Protein AF-A0AA37H852-F1 (afdb_monomer_lite)

Structure (mmCIF, N/CA/C/O backbone):
data_AF-A0AA37H852-F1
#
_entry.id   AF-A0AA37H852-F1
#
loop_
_atom_site.group_PDB
_atom_site.id
_atom_site.type_symbol
_atom_site.label_atom_id
_atom_site.label_alt_id
_atom_site.label_comp_id
_atom_site.label_asym_id
_atom_site.label_entity_id
_atom_site.label_seq_id
_atom_site.pdbx_PDB_ins_code
_atom_site.Cartn_x
_atom_site.Cartn_y
_atom_site.Cartn_z
_atom_site.occupancy
_atom_site.B_iso_or_equiv
_atom_site.auth_seq_id
_atom_site.auth_comp_id
_atom_site.auth_asym_id
_atom_site.auth_atom_id
_atom_site.pdbx_PDB_model_num
ATOM 1 N N . MET A 1 1 ? 7.486 -0.107 -34.983 1.00 88.19 1 MET A N 1
ATOM 2 C CA . MET A 1 1 ? 7.735 -0.630 -33.622 1.00 88.19 1 MET A CA 1
ATOM 3 C C . MET A 1 1 ? 7.036 0.209 -32.557 1.00 88.19 1 MET A C 1
ATOM 5 O O . MET A 1 1 ? 6.166 -0.320 -31.884 1.00 88.19 1 MET A O 1
ATOM 9 N N . ARG A 1 2 ? 7.360 1.504 -32.411 1.00 90.38 2 ARG A N 1
ATOM 10 C CA . ARG A 1 2 ? 6.783 2.357 -31.352 1.00 90.38 2 ARG A CA 1
ATOM 11 C C . ARG A 1 2 ? 5.246 2.366 -31.339 1.00 90.38 2 ARG A C 1
ATOM 13 O O . ARG A 1 2 ? 4.651 2.153 -30.287 1.00 90.38 2 ARG A O 1
ATOM 20 N N . ASP A 1 3 ? 4.613 2.553 -32.497 1.00 92.81 3 ASP A N 1
ATOM 21 C CA . ASP A 1 3 ? 3.145 2.614 -32.592 1.00 92.81 3 ASP A CA 1
ATOM 22 C C . ASP A 1 3 ? 2.472 1.268 -32.301 1.00 92.81 3 ASP A C 1
ATOM 24 O O . ASP A 1 3 ? 1.436 1.225 -31.645 1.00 92.81 3 ASP A O 1
ATOM 28 N N . GLU A 1 4 ? 3.097 0.166 -32.719 1.00 94.12 4 GLU A N 1
ATOM 29 C CA . GLU A 1 4 ? 2.646 -1.202 -32.439 1.00 94.12 4 GLU A CA 1
ATOM 30 C C . GLU A 1 4 ? 2.677 -1.491 -30.932 1.00 94.12 4 GLU A C 1
ATOM 32 O O . GLU A 1 4 ? 1.667 -1.888 -30.353 1.00 94.12 4 GLU A O 1
ATOM 37 N N . VAL A 1 5 ? 3.806 -1.207 -30.276 1.00 93.25 5 VAL A N 1
ATOM 38 C CA . VAL A 1 5 ? 3.979 -1.359 -28.822 1.00 93.25 5 VAL A CA 1
ATOM 39 C C . VAL A 1 5 ? 2.960 -0.516 -28.058 1.00 93.25 5 VAL A C 1
ATOM 41 O O . VAL A 1 5 ? 2.297 -1.020 -27.152 1.00 93.25 5 VAL A O 1
ATOM 44 N N . ARG A 1 6 ? 2.766 0.744 -28.466 1.00 92.94 6 ARG A N 1
ATOM 45 C CA . ARG A 1 6 ? 1.770 1.640 -27.865 1.00 92.94 6 ARG A CA 1
ATOM 46 C C . ARG A 1 6 ? 0.345 1.110 -28.037 1.00 92.94 6 ARG A C 1
ATOM 48 O O . ARG A 1 6 ? -0.437 1.169 -27.089 1.00 92.94 6 ARG A O 1
ATOM 55 N N . ALA A 1 7 ? -0.001 0.605 -29.221 1.00 95.38 7 ALA A N 1
ATOM 56 C CA . ALA A 1 7 ? -1.324 0.051 -29.493 1.00 95.38 7 ALA A CA 1
ATOM 57 C C . ALA A 1 7 ? -1.599 -1.199 -28.641 1.00 95.38 7 ALA A C 1
ATOM 59 O O . ALA A 1 7 ? -2.662 -1.290 -28.026 1.00 95.38 7 ALA A O 1
ATOM 60 N N . LEU A 1 8 ? -0.632 -2.119 -28.546 1.00 94.81 8 LEU A N 1
ATOM 61 C CA . LEU A 1 8 ? -0.745 -3.328 -27.723 1.00 94.81 8 LEU A CA 1
ATOM 62 C C . LEU A 1 8 ? -0.853 -3.000 -26.229 1.00 94.81 8 LEU A C 1
ATOM 64 O O . LEU A 1 8 ? -1.734 -3.538 -25.559 1.00 94.81 8 LEU A O 1
ATOM 68 N N . ALA A 1 9 ? -0.019 -2.084 -25.723 1.00 91.88 9 ALA A N 1
ATOM 69 C CA . ALA A 1 9 ? -0.060 -1.646 -24.328 1.00 91.88 9 ALA A CA 1
ATOM 70 C C . ALA A 1 9 ? -1.408 -0.994 -23.979 1.00 91.88 9 ALA A C 1
ATOM 72 O O . ALA A 1 9 ? -2.031 -1.353 -22.982 1.00 91.88 9 ALA A O 1
ATOM 73 N N . LYS A 1 10 ? -1.914 -0.094 -24.837 1.00 93.38 10 LYS A N 1
ATOM 74 C CA . LYS A 1 10 ? -3.225 0.550 -24.645 1.00 93.38 10 LYS A CA 1
ATOM 75 C C . LYS A 1 10 ? -4.377 -0.459 -24.665 1.00 93.38 10 LYS A C 1
ATOM 77 O O . LYS A 1 10 ? -5.354 -0.278 -23.947 1.00 93.38 10 LYS A O 1
ATOM 82 N N . ALA A 1 11 ? -4.264 -1.506 -25.479 1.00 95.56 11 ALA A N 1
ATOM 83 C CA . ALA A 1 11 ? -5.248 -2.580 -25.556 1.00 95.56 11 ALA A CA 1
ATOM 84 C C . ALA A 1 11 ? -5.106 -3.629 -24.433 1.00 95.56 11 ALA A C 1
ATOM 86 O O . ALA A 1 11 ? -5.873 -4.589 -24.415 1.00 95.56 11 ALA A O 1
ATOM 87 N N . GLY A 1 12 ? -4.127 -3.496 -23.527 1.00 93.81 12 GLY A N 1
ATOM 88 C CA . GLY A 1 12 ? -3.869 -4.474 -22.466 1.00 93.81 12 GLY A CA 1
ATOM 89 C C . GLY A 1 12 ? -3.402 -5.842 -22.980 1.00 93.81 12 GLY A C 1
ATOM 90 O O . GLY A 1 12 ? -3.522 -6.842 -22.275 1.00 93.81 12 GLY A O 1
ATOM 91 N N . ARG A 1 13 ? -2.877 -5.912 -24.210 1.00 96.38 13 ARG A N 1
ATOM 92 C CA . ARG A 1 13 ? -2.418 -7.153 -24.855 1.00 96.38 13 ARG A CA 1
ATOM 93 C C . ARG A 1 13 ? -1.006 -7.528 -24.391 1.00 96.38 13 ARG A C 1
ATOM 95 O O . ARG A 1 13 ? -0.057 -7.545 -25.175 1.00 96.38 13 ARG A O 1
ATOM 102 N N . TRP A 1 14 ? -0.864 -7.804 -23.094 1.00 94.81 14 TRP A N 1
ATOM 103 C CA . TRP A 1 14 ? 0.433 -8.009 -22.436 1.00 94.81 14 TRP A CA 1
ATOM 104 C C . TRP A 1 14 ? 1.196 -9.223 -22.968 1.00 94.81 14 TRP A C 1
ATOM 106 O O . TRP A 1 14 ? 2.392 -9.116 -23.209 1.00 94.81 14 TRP A O 1
ATOM 116 N N . SER A 1 15 ? 0.520 -10.345 -23.224 1.00 95.56 15 SER A N 1
ATOM 117 C CA . SER A 1 15 ? 1.158 -11.550 -23.776 1.00 95.56 15 SER A CA 1
ATOM 118 C C . SER A 1 15 ? 1.726 -11.321 -25.177 1.00 95.56 15 SER A C 1
ATOM 120 O O . SER A 1 15 ? 2.840 -11.750 -25.471 1.00 95.56 15 SER A O 1
ATOM 122 N N . ASP A 1 16 ? 1.004 -10.593 -26.032 1.00 95.44 16 ASP A N 1
ATOM 123 C CA . ASP A 1 16 ? 1.486 -10.259 -27.375 1.00 95.44 16 ASP A CA 1
ATOM 124 C C . ASP A 1 16 ? 2.690 -9.319 -27.325 1.00 95.44 16 ASP A C 1
ATOM 126 O O . ASP A 1 16 ? 3.643 -9.487 -28.091 1.00 95.44 16 ASP A O 1
ATOM 130 N N . LEU A 1 17 ? 2.649 -8.355 -26.399 1.00 94.81 17 LEU A N 1
ATOM 131 C CA . LEU A 1 17 ? 3.718 -7.392 -26.170 1.00 94.81 17 LEU A CA 1
ATOM 132 C C . LEU A 1 17 ? 4.977 -8.068 -25.606 1.00 94.81 17 LEU A C 1
ATOM 134 O O . LEU A 1 17 ? 6.072 -7.824 -26.109 1.00 94.81 17 LEU A O 1
ATOM 138 N N . ALA A 1 18 ? 4.825 -8.976 -24.640 1.00 94.69 18 ALA A N 1
ATOM 139 C CA . ALA A 1 18 ? 5.912 -9.806 -24.126 1.00 94.69 18 ALA A CA 1
ATOM 140 C C . ALA A 1 18 ? 6.504 -10.701 -25.228 1.00 94.69 18 ALA A C 1
ATOM 142 O O . ALA A 1 18 ? 7.721 -10.804 -25.351 1.00 94.69 18 ALA A O 1
ATOM 143 N N . GLY A 1 19 ? 5.665 -11.264 -26.106 1.00 94.94 19 GLY A N 1
ATOM 144 C CA . GLY A 1 19 ? 6.120 -12.066 -27.244 1.00 94.94 19 GLY A CA 1
ATOM 145 C C . GLY A 1 19 ? 6.961 -11.293 -28.274 1.00 94.94 19 GLY A C 1
ATOM 146 O O . GLY A 1 19 ? 7.689 -11.914 -29.052 1.00 94.94 19 GLY A O 1
ATOM 147 N N . LEU A 1 20 ? 6.912 -9.951 -28.296 1.00 94.19 20 LEU A N 1
ATOM 148 C CA . LEU A 1 20 ? 7.843 -9.160 -29.112 1.00 94.19 20 LEU A CA 1
ATOM 149 C C . LEU A 1 20 ? 9.289 -9.298 -28.620 1.00 94.19 20 LEU A C 1
ATOM 151 O O . LEU A 1 20 ? 10.193 -9.286 -29.456 1.00 94.19 20 LEU A O 1
ATOM 155 N N . ALA A 1 21 ? 9.509 -9.482 -27.312 1.00 91.25 21 ALA A N 1
ATOM 156 C CA . ALA A 1 21 ? 10.841 -9.678 -26.737 1.00 91.25 21 ALA A CA 1
ATOM 157 C C . ALA A 1 21 ? 11.549 -10.916 -27.308 1.00 91.25 21 ALA A C 1
ATOM 159 O O . ALA A 1 21 ? 12.771 -10.923 -27.425 1.00 91.25 21 ALA A O 1
ATOM 160 N N . ASP A 1 22 ? 10.789 -11.932 -27.723 1.00 89.50 22 ASP A N 1
ATOM 161 C CA . ASP A 1 22 ? 11.335 -13.154 -28.321 1.00 89.50 22 ASP A CA 1
ATOM 162 C C . ASP A 1 22 ? 11.595 -12.986 -29.816 1.00 89.50 22 ASP A C 1
ATOM 164 O O . ASP A 1 22 ? 12.650 -13.357 -30.324 1.00 89.50 22 ASP A O 1
ATOM 168 N N . ARG A 1 23 ? 10.637 -12.386 -30.533 1.00 93.19 23 ARG A N 1
ATOM 169 C CA . ARG A 1 23 ? 10.688 -12.288 -31.999 1.00 93.19 23 ARG A CA 1
ATOM 170 C C . ARG A 1 23 ? 11.607 -11.180 -32.506 1.00 93.19 23 ARG A C 1
ATOM 172 O O . ARG A 1 23 ? 12.075 -11.259 -33.636 1.00 93.19 23 ARG A O 1
ATOM 179 N N . ARG A 1 24 ? 11.801 -10.118 -31.717 1.00 93.00 24 ARG A N 1
ATOM 180 C CA . ARG A 1 24 ? 12.419 -8.858 -32.169 1.00 93.00 24 ARG A CA 1
ATOM 181 C C . ARG A 1 24 ? 13.430 -8.306 -31.166 1.00 93.00 24 ARG A C 1
ATOM 183 O O . ARG A 1 24 ? 13.623 -7.093 -31.086 1.00 93.00 24 ARG A O 1
ATOM 190 N N . ARG A 1 25 ? 14.097 -9.188 -30.411 1.00 88.06 25 ARG A N 1
ATOM 191 C CA . ARG A 1 25 ? 15.071 -8.812 -29.373 1.00 88.06 25 ARG A CA 1
ATOM 192 C C . ARG A 1 25 ? 16.104 -7.776 -29.843 1.00 88.06 25 ARG A C 1
ATOM 194 O O . ARG A 1 25 ? 16.200 -6.748 -29.180 1.00 88.06 25 ARG A O 1
ATOM 201 N N . PRO A 1 26 ? 16.797 -7.940 -30.991 1.00 88.25 26 PRO A N 1
ATOM 202 C CA . PRO A 1 26 ? 17.805 -6.964 -31.416 1.00 88.25 26 PRO A CA 1
ATOM 203 C C . PRO A 1 26 ? 17.213 -5.581 -31.712 1.00 88.25 26 PRO A C 1
ATOM 205 O O . PRO A 1 26 ? 17.831 -4.562 -31.420 1.00 88.25 26 PRO A O 1
ATOM 208 N N . GLU A 1 27 ? 15.996 -5.528 -32.260 1.00 90.62 27 GLU A N 1
ATOM 209 C CA . GLU A 1 27 ? 15.312 -4.265 -32.555 1.00 90.62 27 GLU A CA 1
ATOM 210 C C . GLU A 1 27 ? 14.873 -3.552 -31.278 1.00 90.62 27 GLU A C 1
ATOM 212 O O . GLU A 1 27 ? 15.001 -2.337 -31.185 1.00 90.62 27 GLU A O 1
ATOM 217 N N . ILE A 1 28 ? 14.372 -4.298 -30.290 1.00 89.50 28 ILE A N 1
ATOM 218 C CA . ILE A 1 28 ? 14.009 -3.766 -28.970 1.00 89.50 28 ILE A CA 1
ATOM 219 C C . ILE A 1 28 ? 15.260 -3.287 -28.240 1.00 89.50 28 ILE A C 1
ATOM 221 O O . ILE A 1 28 ? 15.241 -2.258 -27.566 1.00 89.50 28 ILE A O 1
ATOM 225 N N . GLU A 1 29 ? 16.367 -4.007 -28.402 1.00 83.88 29 GLU A N 1
ATOM 226 C CA . GLU A 1 29 ? 17.636 -3.604 -27.830 1.00 83.88 29 GLU A CA 1
ATOM 227 C C . GLU A 1 29 ? 18.193 -2.332 -28.509 1.00 83.88 29 GLU A C 1
ATOM 229 O O . GLU A 1 29 ? 18.744 -1.443 -27.860 1.00 83.88 29 GLU A O 1
ATOM 234 N N . ALA A 1 30 ? 17.985 -2.153 -29.806 1.00 85.75 30 ALA A N 1
ATOM 235 C CA . ALA A 1 30 ? 18.344 -0.910 -30.485 1.00 85.75 30 ALA A CA 1
ATOM 236 C C . ALA A 1 30 ? 17.309 0.223 -30.301 1.00 85.75 30 ALA A C 1
ATOM 238 O O . ALA A 1 30 ? 17.581 1.362 -30.681 1.00 85.75 30 ALA A O 1
ATOM 239 N N . ALA A 1 31 ? 16.125 -0.075 -29.759 1.00 85.69 31 ALA A N 1
ATOM 240 C CA . ALA A 1 31 ? 15.026 0.876 -29.649 1.00 85.69 31 ALA A CA 1
ATOM 241 C C . ALA A 1 31 ? 15.231 1.909 -28.533 1.00 85.69 31 ALA A C 1
ATOM 243 O O . ALA A 1 31 ? 16.078 1.788 -27.648 1.00 85.69 31 ALA A O 1
ATOM 244 N N . GLU A 1 32 ? 14.380 2.929 -28.569 1.00 86.50 32 GLU A N 1
ATOM 245 C CA . GLU A 1 32 ? 14.267 3.936 -27.520 1.00 86.50 32 GLU A CA 1
ATOM 246 C C . GLU A 1 32 ? 13.819 3.333 -26.189 1.00 86.50 32 GLU A C 1
ATOM 248 O O . GLU A 1 32 ? 13.053 2.364 -26.142 1.00 86.50 32 GLU A O 1
ATOM 253 N N . ALA A 1 33 ? 14.237 3.981 -25.102 1.00 86.06 33 ALA A N 1
ATOM 254 C CA . ALA A 1 33 ? 13.993 3.516 -23.744 1.00 86.06 33 ALA A CA 1
ATOM 255 C C . ALA A 1 33 ? 12.499 3.293 -23.444 1.00 86.06 33 ALA A C 1
ATOM 257 O O . ALA A 1 33 ? 12.136 2.282 -22.853 1.00 86.06 33 ALA A O 1
ATOM 258 N N . GLU A 1 34 ? 11.616 4.160 -23.948 1.00 87.12 34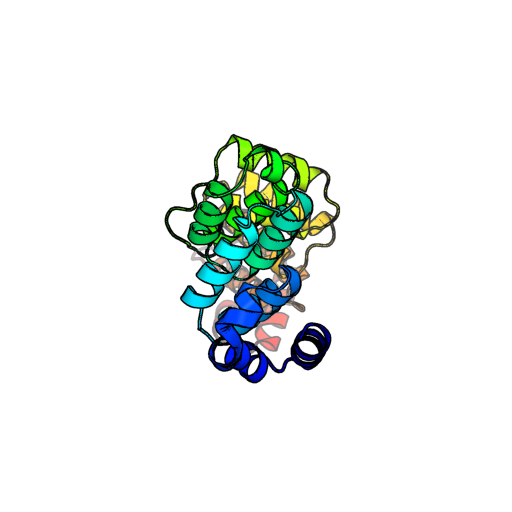 GLU A N 1
ATOM 259 C CA . GLU A 1 34 ? 10.165 4.048 -23.741 1.00 87.12 34 GLU A CA 1
ATOM 260 C C . GLU A 1 34 ? 9.560 2.759 -24.330 1.00 87.12 34 GLU A C 1
ATOM 262 O O . GLU A 1 34 ? 8.670 2.139 -23.737 1.00 87.12 34 GLU A O 1
ATOM 267 N N . VAL A 1 35 ? 10.064 2.320 -25.490 1.00 90.88 35 VAL A N 1
ATOM 268 C CA . VAL A 1 35 ? 9.650 1.053 -26.111 1.00 90.88 35 VAL A CA 1
ATOM 269 C C . VAL A 1 35 ? 10.135 -0.120 -25.266 1.00 90.88 35 VAL A C 1
ATOM 271 O O . VAL A 1 35 ? 9.354 -1.025 -24.968 1.00 90.88 35 VAL A O 1
ATOM 274 N N . ALA A 1 36 ? 11.398 -0.077 -24.841 1.00 89.81 36 ALA A N 1
ATOM 275 C CA . ALA A 1 36 ? 11.989 -1.102 -23.994 1.00 89.81 36 ALA A CA 1
ATOM 276 C C . ALA A 1 36 ? 11.241 -1.234 -22.654 1.00 89.81 36 ALA A C 1
ATOM 278 O O . ALA A 1 36 ? 10.879 -2.340 -22.267 1.00 89.81 36 ALA A O 1
ATOM 279 N N . TRP A 1 37 ? 10.922 -0.131 -21.974 1.00 91.88 37 TRP A N 1
ATOM 280 C CA . TRP A 1 37 ? 10.216 -0.177 -20.689 1.00 91.88 37 TRP A CA 1
ATOM 281 C C . TRP A 1 37 ? 8.766 -0.642 -20.808 1.00 91.88 37 TRP A C 1
ATOM 283 O O . TRP A 1 37 ? 8.288 -1.357 -19.932 1.00 91.88 37 TRP A O 1
ATOM 293 N N . SER A 1 38 ? 8.074 -0.303 -21.899 1.00 93.69 38 SER A N 1
ATOM 294 C CA . SER A 1 38 ? 6.723 -0.825 -22.148 1.00 93.69 38 SER A CA 1
ATOM 295 C C . SER A 1 38 ? 6.720 -2.345 -22.326 1.00 93.69 38 SER A C 1
ATOM 297 O O . SER A 1 38 ? 5.816 -3.029 -21.849 1.00 93.69 38 SER A O 1
ATOM 299 N N . ILE A 1 39 ? 7.753 -2.890 -22.971 1.00 95.25 39 ILE A N 1
ATOM 300 C CA . ILE A 1 39 ? 7.933 -4.339 -23.104 1.00 95.25 39 ILE A CA 1
ATOM 301 C C . ILE A 1 39 ? 8.366 -4.955 -21.768 1.00 95.25 39 ILE A C 1
ATOM 303 O O . ILE A 1 39 ? 7.855 -6.009 -21.403 1.00 95.25 39 ILE A O 1
ATOM 307 N N . ALA A 1 40 ? 9.230 -4.288 -20.996 1.00 95.31 40 ALA A N 1
ATOM 308 C CA . ALA A 1 40 ? 9.623 -4.738 -19.660 1.00 95.31 40 ALA A CA 1
ATOM 309 C C . ALA A 1 40 ? 8.414 -4.855 -18.717 1.00 95.31 40 ALA A C 1
ATOM 311 O O . ALA A 1 40 ? 8.273 -5.851 -1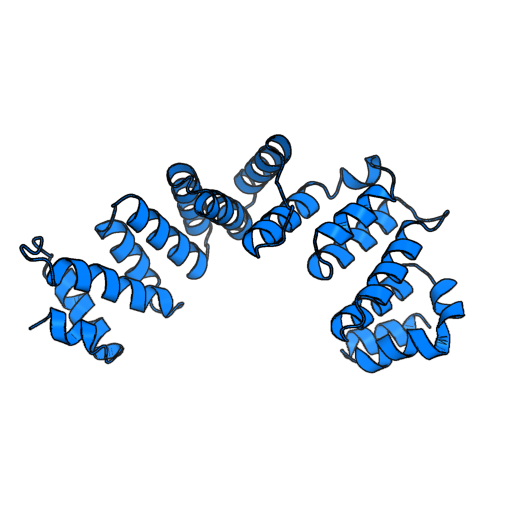8.013 1.00 95.31 40 ALA A O 1
ATOM 312 N N . GLU A 1 41 ? 7.490 -3.894 -18.755 1.00 94.69 41 GLU A N 1
ATOM 313 C CA . GLU A 1 41 ? 6.233 -3.965 -18.004 1.00 94.69 41 GLU A CA 1
ATOM 314 C C . GLU A 1 41 ? 5.381 -5.175 -18.419 1.00 94.69 41 GLU A C 1
ATOM 316 O O . GLU A 1 41 ? 4.857 -5.892 -17.564 1.00 94.69 41 GLU A O 1
ATOM 321 N N . ALA A 1 42 ? 5.274 -5.445 -19.723 1.00 96.25 42 ALA A N 1
ATOM 322 C CA . ALA A 1 42 ? 4.568 -6.621 -20.222 1.00 96.25 42 ALA A CA 1
ATOM 323 C C . ALA A 1 42 ? 5.218 -7.932 -19.756 1.00 96.25 42 ALA A C 1
ATOM 325 O O . ALA A 1 42 ? 4.511 -8.876 -19.405 1.00 96.25 42 ALA A O 1
ATOM 326 N N . LEU A 1 43 ? 6.553 -7.978 -19.710 1.00 96.88 43 LEU A N 1
ATOM 327 C CA . LEU A 1 43 ? 7.310 -9.118 -19.198 1.00 96.88 43 LEU A CA 1
ATOM 328 C C . LEU A 1 43 ? 7.012 -9.360 -17.711 1.00 96.88 43 LEU A C 1
ATOM 330 O O . LEU A 1 43 ? 6.723 -10.493 -17.344 1.00 96.88 43 LEU A O 1
ATOM 334 N N . VAL A 1 44 ? 6.960 -8.322 -16.866 1.00 96.62 44 VAL A N 1
ATOM 335 C CA . VAL A 1 44 ? 6.552 -8.483 -15.452 1.00 96.62 44 VAL A CA 1
ATOM 336 C C . VAL A 1 44 ? 5.126 -9.027 -15.343 1.00 96.62 44 VAL A C 1
ATOM 338 O O . VAL A 1 44 ? 4.886 -9.997 -14.631 1.00 96.62 44 VAL A O 1
ATOM 341 N N . ARG A 1 45 ? 4.176 -8.453 -16.093 1.00 95.00 45 ARG A N 1
ATOM 342 C CA . ARG A 1 45 ? 2.763 -8.882 -16.077 1.00 95.00 45 ARG A CA 1
ATOM 343 C C . ARG A 1 45 ? 2.540 -10.306 -16.596 1.00 95.00 45 ARG A C 1
ATOM 345 O O . ARG A 1 45 ? 1.460 -10.854 -16.405 1.00 95.00 45 ARG A O 1
ATOM 352 N N . THR A 1 46 ? 3.531 -10.878 -17.273 1.00 96.06 46 THR A N 1
ATOM 353 C CA . THR A 1 46 ? 3.509 -12.242 -17.816 1.00 96.06 46 THR A CA 1
ATOM 354 C C . THR A 1 46 ? 4.495 -13.167 -17.100 1.00 96.06 46 THR A C 1
ATOM 356 O O . THR A 1 46 ? 4.864 -14.200 -17.648 1.00 96.06 46 THR A O 1
ATOM 359 N N . ASP A 1 47 ? 4.901 -12.803 -15.878 1.00 95.19 47 ASP A N 1
ATOM 360 C CA . ASP A 1 47 ? 5.766 -13.592 -14.987 1.00 95.19 47 ASP A CA 1
ATOM 361 C C . ASP A 1 47 ? 7.189 -13.851 -15.527 1.00 95.19 47 ASP A C 1
ATOM 363 O O . ASP A 1 47 ? 7.900 -14.768 -15.125 1.00 95.19 47 ASP A O 1
ATOM 367 N N . ARG A 1 48 ? 7.658 -12.990 -16.436 1.00 96.00 48 ARG A N 1
ATOM 368 C CA . ARG A 1 48 ? 9.013 -13.011 -17.016 1.00 96.00 48 ARG A CA 1
ATOM 369 C C . ARG A 1 48 ? 9.908 -11.954 -16.368 1.00 96.00 48 ARG A C 1
ATOM 371 O O . ARG A 1 48 ? 10.606 -11.191 -17.039 1.00 96.00 48 ARG A O 1
ATOM 378 N N . VAL A 1 49 ? 9.882 -11.897 -15.036 1.00 95.56 49 VAL A N 1
ATOM 379 C CA . VAL A 1 49 ? 10.549 -10.859 -14.228 1.00 95.56 49 VAL A CA 1
ATOM 380 C C . VAL A 1 49 ? 12.057 -10.724 -14.513 1.00 95.56 49 VAL A C 1
ATOM 382 O O . VAL A 1 49 ? 12.507 -9.590 -14.690 1.00 95.56 49 VAL A O 1
ATOM 385 N N . PRO A 1 50 ? 12.857 -11.805 -14.642 1.00 95.50 50 PRO A N 1
ATOM 386 C CA . PRO A 1 50 ? 14.291 -11.674 -14.929 1.00 95.50 50 PRO A CA 1
ATOM 387 C C . PRO A 1 50 ? 14.590 -10.931 -16.239 1.00 95.50 50 PRO A C 1
ATOM 389 O O . PRO A 1 50 ? 15.528 -10.137 -16.317 1.00 95.50 50 PRO A O 1
ATOM 392 N N . GLU A 1 51 ? 13.767 -11.142 -17.267 1.00 95.00 51 GLU A N 1
ATOM 393 C CA . GLU A 1 51 ? 13.931 -10.471 -18.558 1.00 95.00 51 GLU A CA 1
ATOM 394 C C . GLU A 1 51 ? 13.517 -9.001 -18.492 1.00 95.00 51 GLU A C 1
ATOM 396 O O . GLU A 1 51 ? 14.169 -8.149 -19.100 1.00 95.00 51 GLU A O 1
ATOM 401 N N . ALA A 1 52 ? 12.482 -8.684 -17.709 1.00 95.69 52 ALA A N 1
ATOM 402 C CA . ALA A 1 52 ? 12.108 -7.303 -17.437 1.00 95.69 52 ALA A CA 1
ATOM 403 C C . ALA A 1 52 ? 13.242 -6.538 -16.736 1.00 95.69 52 ALA A C 1
ATOM 405 O O . ALA A 1 52 ? 13.578 -5.429 -17.153 1.00 95.69 52 ALA A O 1
ATOM 406 N N . ILE A 1 53 ? 13.871 -7.144 -15.719 1.00 95.50 53 ILE A N 1
ATOM 407 C CA . ILE A 1 53 ? 15.007 -6.555 -14.991 1.00 95.50 53 ILE A CA 1
ATOM 408 C C . ILE A 1 53 ? 16.167 -6.274 -15.946 1.00 95.50 53 ILE A C 1
ATOM 410 O O . ILE A 1 53 ? 16.727 -5.174 -15.922 1.00 95.50 53 ILE A O 1
ATOM 414 N N . ALA A 1 54 ? 16.506 -7.230 -16.817 1.00 93.44 54 ALA A N 1
ATOM 415 C CA . ALA A 1 54 ? 17.561 -7.051 -17.810 1.00 93.44 54 ALA A CA 1
ATOM 416 C C . ALA A 1 54 ? 17.258 -5.867 -18.744 1.00 93.44 54 ALA A C 1
ATOM 418 O O . ALA A 1 54 ? 18.136 -5.045 -19.022 1.00 93.44 54 ALA A O 1
ATOM 419 N N . LEU A 1 55 ? 16.003 -5.733 -19.179 1.00 93.50 55 LEU A N 1
ATOM 420 C CA . LEU A 1 55 ? 15.589 -4.675 -20.093 1.00 93.50 55 LEU A CA 1
ATOM 421 C C . LEU A 1 55 ? 15.569 -3.288 -19.425 1.00 93.50 55 LEU A C 1
ATOM 423 O O . LEU A 1 55 ? 16.057 -2.325 -20.023 1.00 93.50 55 LEU A O 1
ATOM 427 N N . PHE A 1 56 ? 15.096 -3.186 -18.177 1.00 94.94 56 PHE A N 1
ATOM 428 C CA . PHE A 1 56 ? 15.201 -1.960 -17.377 1.00 94.94 56 PHE A CA 1
ATOM 429 C C . PHE A 1 56 ? 16.662 -1.563 -17.149 1.00 94.94 56 PHE A C 1
ATOM 431 O O . PHE A 1 56 ? 17.034 -0.429 -17.453 1.00 94.94 56 PHE A O 1
ATOM 438 N N . SER A 1 57 ? 17.497 -2.504 -16.696 1.00 93.06 57 SER A N 1
ATOM 439 C CA . SER A 1 57 ? 18.931 -2.289 -16.448 1.00 93.06 57 SER A CA 1
ATOM 440 C C . SER A 1 57 ? 19.628 -1.707 -17.672 1.00 93.06 57 SER A C 1
ATOM 442 O O . SER A 1 57 ? 20.331 -0.703 -17.586 1.00 93.06 57 SER A O 1
ATOM 444 N N . ARG A 1 58 ? 19.377 -2.300 -18.841 1.00 90.62 58 ARG A N 1
ATOM 445 C CA . ARG A 1 58 ? 19.988 -1.880 -20.100 1.00 90.62 58 ARG A CA 1
ATOM 446 C C . ARG A 1 58 ? 19.537 -0.486 -20.538 1.00 90.62 58 ARG A C 1
ATOM 448 O O . ARG A 1 58 ? 20.363 0.296 -20.998 1.00 90.62 58 ARG A O 1
ATOM 455 N N . GLY A 1 59 ? 18.248 -0.171 -20.388 1.00 89.50 59 GLY A N 1
ATOM 456 C CA . GLY A 1 59 ? 17.714 1.155 -20.708 1.00 89.50 59 GLY A CA 1
ATOM 457 C C . GLY A 1 59 ? 18.287 2.250 -19.805 1.00 89.50 59 GLY A C 1
ATOM 458 O O . GLY A 1 59 ? 18.650 3.318 -20.289 1.00 89.50 59 GLY A O 1
ATOM 459 N N . LEU A 1 60 ? 18.429 1.965 -18.507 1.00 91.25 60 LEU A N 1
ATOM 460 C CA . LEU A 1 60 ? 18.996 2.901 -17.532 1.00 91.25 60 LEU A CA 1
ATOM 461 C C . LEU A 1 60 ? 20.508 3.107 -17.714 1.00 91.25 60 LEU A C 1
ATOM 463 O O . LEU A 1 60 ? 20.994 4.226 -17.560 1.00 91.25 60 LEU A O 1
ATOM 467 N N . ALA A 1 61 ? 21.240 2.048 -18.074 1.00 88.69 61 ALA A N 1
ATOM 468 C CA . ALA A 1 61 ? 22.687 2.074 -18.289 1.00 88.69 61 ALA A CA 1
ATOM 469 C C . ALA A 1 61 ? 23.104 2.523 -19.704 1.00 88.69 61 ALA A C 1
ATOM 471 O O . ALA A 1 61 ? 24.294 2.527 -20.026 1.00 88.69 61 ALA A O 1
ATOM 472 N N . ALA A 1 62 ? 22.154 2.877 -20.577 1.00 87.56 62 ALA A N 1
ATOM 473 C CA . ALA A 1 62 ? 22.469 3.289 -21.937 1.00 87.56 62 ALA A CA 1
ATOM 474 C C . ALA A 1 62 ? 23.381 4.540 -21.926 1.00 87.56 62 ALA A C 1
ATOM 476 O O . ALA A 1 62 ? 23.034 5.530 -21.280 1.00 87.56 62 ALA A O 1
ATOM 477 N N . PRO A 1 63 ? 24.507 4.569 -22.675 1.00 83.12 63 PRO A N 1
ATOM 478 C CA . PRO A 1 63 ? 25.484 5.667 -22.604 1.00 83.12 63 PRO A CA 1
ATOM 479 C C . PRO A 1 63 ? 24.929 7.062 -22.913 1.00 83.12 63 PRO A C 1
ATOM 481 O O . PRO A 1 63 ? 25.510 8.065 -22.513 1.00 83.12 63 PRO A O 1
ATOM 484 N N . ARG A 1 64 ? 23.822 7.132 -23.660 1.00 83.69 64 ARG A N 1
ATOM 485 C CA . ARG A 1 64 ? 23.150 8.380 -24.044 1.00 83.69 64 ARG A CA 1
ATOM 486 C C . ARG A 1 64 ? 21.920 8.699 -23.195 1.00 83.69 64 ARG A C 1
ATOM 488 O O . ARG A 1 64 ? 21.258 9.686 -23.489 1.00 83.69 64 ARG A O 1
ATOM 495 N N . ALA A 1 65 ? 21.609 7.888 -22.182 1.00 86.56 65 ALA A N 1
ATOM 496 C CA . ALA A 1 65 ? 20.468 8.146 -21.319 1.00 86.56 65 ALA A CA 1
ATOM 497 C C . ALA A 1 65 ? 20.664 9.473 -20.574 1.00 86.56 65 ALA A C 1
ATOM 499 O O . ALA A 1 65 ? 21.710 9.732 -19.967 1.00 86.56 65 ALA A O 1
ATOM 500 N N . SER A 1 66 ? 19.644 10.314 -20.612 1.00 90.56 66 SER A N 1
ATOM 501 C CA . SER A 1 66 ? 19.544 11.529 -19.810 1.00 90.56 66 SER A CA 1
ATOM 502 C C . SER A 1 66 ? 19.148 11.208 -18.362 1.00 90.56 66 SER A C 1
ATOM 504 O O . SER A 1 66 ? 18.655 10.119 -18.055 1.00 90.56 66 SER A O 1
ATOM 506 N N . ALA A 1 67 ? 19.339 12.170 -17.453 1.00 91.12 67 ALA A N 1
ATOM 507 C CA . ALA A 1 67 ? 18.856 12.055 -16.074 1.00 91.12 67 ALA A CA 1
ATOM 508 C C . ALA A 1 67 ? 17.327 11.867 -16.021 1.00 91.12 67 ALA A C 1
ATOM 510 O O . ALA A 1 67 ? 16.814 11.084 -15.222 1.00 91.12 67 ALA A O 1
ATOM 511 N N . ASP A 1 68 ? 16.607 12.539 -16.921 1.00 90.88 68 ASP A N 1
ATOM 512 C CA . ASP A 1 68 ? 15.150 12.484 -17.027 1.00 90.88 68 ASP A CA 1
ATOM 513 C C . ASP A 1 68 ? 14.659 11.103 -17.472 1.00 90.88 68 ASP A C 1
ATOM 515 O O . ASP A 1 68 ? 13.721 10.567 -16.879 1.00 90.88 68 ASP A O 1
ATOM 519 N N . GLU A 1 69 ? 15.324 10.494 -18.458 1.00 91.12 69 GLU A N 1
ATOM 520 C CA . GLU A 1 69 ? 15.046 9.118 -18.878 1.00 91.12 69 GLU A CA 1
ATOM 521 C C . GLU A 1 69 ? 15.338 8.132 -17.747 1.00 91.12 69 GLU A C 1
ATOM 523 O O . GLU A 1 69 ? 14.499 7.288 -17.437 1.00 91.12 69 GLU A O 1
ATOM 528 N N . ARG A 1 70 ? 16.481 8.257 -17.064 1.00 92.50 70 ARG A N 1
ATOM 529 C CA . ARG A 1 70 ? 16.795 7.364 -15.940 1.00 92.50 70 ARG A CA 1
ATOM 530 C C . ARG A 1 70 ? 15.765 7.457 -14.817 1.00 92.50 70 ARG A C 1
ATOM 532 O O . ARG A 1 70 ? 15.314 6.433 -14.306 1.00 92.50 70 ARG A O 1
ATOM 539 N N . ARG A 1 71 ? 15.330 8.674 -14.487 1.00 92.94 71 ARG A N 1
ATOM 540 C CA . ARG A 1 71 ? 14.232 8.911 -13.547 1.00 92.94 71 ARG A CA 1
ATOM 541 C C . ARG A 1 71 ? 12.932 8.251 -14.008 1.00 92.94 71 ARG A C 1
ATOM 543 O O . ARG A 1 71 ? 12.303 7.556 -13.214 1.00 92.94 71 ARG A O 1
ATOM 550 N N . ALA A 1 72 ? 12.522 8.466 -15.258 1.00 92.69 72 ALA A N 1
ATOM 551 C CA . ALA A 1 72 ? 11.278 7.908 -15.788 1.00 92.69 72 ALA A CA 1
ATOM 552 C C . ALA A 1 72 ? 11.293 6.371 -15.765 1.00 92.69 72 ALA A C 1
ATOM 554 O O . ALA A 1 72 ? 10.324 5.751 -15.324 1.00 92.69 72 ALA A O 1
ATOM 555 N N . GLY A 1 73 ? 12.416 5.765 -16.157 1.00 93.88 73 GLY A N 1
ATOM 556 C CA . GLY A 1 73 ? 12.611 4.320 -16.104 1.00 93.88 73 GLY A CA 1
ATOM 557 C C . GLY A 1 73 ? 12.524 3.765 -14.681 1.00 93.88 73 GLY A C 1
ATOM 558 O O . GLY A 1 73 ? 11.818 2.784 -14.459 1.00 93.88 73 GLY A O 1
ATOM 559 N N . LEU A 1 74 ? 13.169 4.418 -13.705 1.00 95.31 74 LEU A N 1
ATOM 560 C CA . LEU A 1 74 ? 13.089 4.010 -12.298 1.00 95.31 74 LEU A CA 1
ATOM 561 C C . LEU A 1 74 ? 11.668 4.128 -11.742 1.00 95.31 74 LEU A C 1
ATOM 563 O O . LEU A 1 74 ? 11.168 3.166 -11.167 1.00 95.31 74 LEU A O 1
ATOM 567 N N . LEU A 1 75 ? 10.988 5.258 -11.956 1.00 95.00 75 LEU A N 1
ATOM 568 C CA . LEU A 1 75 ? 9.604 5.448 -11.504 1.00 95.00 75 LEU A CA 1
ATOM 569 C C . LEU A 1 75 ? 8.655 4.391 -12.082 1.00 95.00 75 LEU A C 1
ATOM 571 O O . LEU A 1 75 ? 7.731 3.952 -11.399 1.00 95.00 75 LEU A O 1
ATOM 575 N N . ARG A 1 76 ? 8.902 3.955 -13.320 1.00 95.19 76 ARG A N 1
ATOM 576 C CA . ARG A 1 76 ? 8.121 2.902 -13.971 1.00 95.19 76 ARG A CA 1
ATOM 577 C C . ARG A 1 76 ? 8.445 1.506 -13.445 1.00 95.19 76 ARG A C 1
ATOM 579 O O . ARG A 1 76 ? 7.551 0.669 -13.383 1.00 95.19 76 ARG A O 1
ATOM 586 N N . ALA A 1 77 ? 9.692 1.262 -13.054 1.00 96.44 77 ALA A N 1
ATOM 587 C CA . ALA A 1 77 ? 10.118 0.002 -12.458 1.00 96.44 77 ALA A CA 1
ATOM 588 C C . ALA A 1 77 ? 9.635 -0.163 -11.005 1.00 96.44 77 ALA A C 1
ATOM 590 O O . ALA A 1 77 ? 9.326 -1.281 -10.598 1.00 96.44 77 ALA A O 1
ATOM 591 N N . LEU A 1 78 ? 9.531 0.932 -10.237 1.00 95.94 78 LEU A N 1
ATOM 592 C CA . LEU A 1 78 ? 9.177 0.924 -8.809 1.00 95.94 78 LEU A CA 1
ATOM 593 C C . LEU A 1 78 ? 7.943 0.085 -8.440 1.00 95.94 78 LEU A C 1
ATOM 595 O O . LEU A 1 78 ? 8.050 -0.714 -7.515 1.00 95.94 78 LEU A O 1
ATOM 599 N N . PRO A 1 79 ? 6.778 0.225 -9.103 1.00 94.56 79 PRO A N 1
ATOM 600 C CA . PRO A 1 79 ? 5.599 -0.564 -8.746 1.00 94.56 79 PRO A CA 1
ATOM 601 C C . PRO A 1 79 ? 5.645 -2.009 -9.266 1.00 94.56 79 PRO A C 1
ATOM 603 O O . PRO A 1 79 ? 4.717 -2.769 -9.003 1.00 94.56 79 PRO A O 1
ATOM 606 N N . LEU A 1 80 ? 6.665 -2.377 -10.049 1.00 95.19 80 LEU A N 1
ATOM 607 C CA . LEU A 1 80 ? 6.729 -3.644 -10.780 1.00 95.19 80 LEU A CA 1
ATOM 608 C C . LEU A 1 80 ? 7.763 -4.620 -10.217 1.00 95.19 80 LEU A C 1
ATOM 610 O O . LEU A 1 80 ? 7.613 -5.827 -10.400 1.00 95.19 80 LEU A O 1
ATOM 614 N N . LEU A 1 81 ? 8.831 -4.114 -9.602 1.00 96.00 81 LEU A N 1
ATOM 615 C CA . LEU A 1 81 ? 9.979 -4.920 -9.197 1.00 96.00 81 LEU A CA 1
ATOM 616 C C . LEU A 1 81 ? 10.150 -4.935 -7.672 1.00 96.00 81 LEU A C 1
ATOM 618 O O . LEU A 1 81 ? 9.850 -3.935 -7.020 1.00 96.00 81 LEU A O 1
ATOM 622 N N . PRO A 1 82 ? 10.700 -6.026 -7.103 1.00 95.88 82 PRO A N 1
ATOM 623 C CA . PRO A 1 82 ? 11.109 -6.057 -5.703 1.00 95.88 82 PRO A CA 1
ATOM 624 C C . PRO A 1 82 ? 12.100 -4.935 -5.386 1.00 95.88 82 PRO A C 1
ATOM 626 O O . PRO A 1 82 ? 12.961 -4.600 -6.209 1.00 95.88 82 PRO A O 1
ATOM 629 N N . MET A 1 83 ? 12.054 -4.406 -4.163 1.00 96.75 83 MET A N 1
ATOM 630 C CA . MET A 1 83 ? 12.873 -3.252 -3.781 1.00 96.75 83 MET A CA 1
ATOM 631 C C . MET A 1 83 ? 14.380 -3.550 -3.865 1.00 96.75 83 MET A C 1
ATOM 633 O O . MET A 1 83 ? 15.171 -2.678 -4.216 1.00 96.75 83 MET A O 1
ATOM 637 N N . ALA A 1 84 ? 14.784 -4.805 -3.645 1.00 96.06 84 ALA A N 1
ATOM 638 C CA . ALA A 1 84 ? 16.172 -5.236 -3.823 1.00 96.06 84 ALA A CA 1
ATOM 639 C C . ALA A 1 84 ? 16.679 -5.089 -5.273 1.00 96.06 84 ALA A C 1
ATOM 641 O O . ALA A 1 84 ? 17.862 -4.824 -5.481 1.00 96.06 84 ALA A O 1
ATOM 642 N N . GLU A 1 85 ? 15.811 -5.250 -6.276 1.00 96.81 85 GLU A N 1
ATOM 643 C CA . GLU A 1 85 ? 16.177 -5.021 -7.679 1.00 96.81 85 GLU A CA 1
ATOM 644 C C . GLU A 1 85 ? 16.244 -3.529 -7.989 1.00 96.81 85 GLU A C 1
ATOM 646 O O . GLU A 1 85 ? 17.170 -3.085 -8.664 1.00 96.81 85 GLU A O 1
ATOM 651 N N . ILE A 1 86 ? 15.321 -2.739 -7.435 1.00 97.12 86 ILE A N 1
ATOM 652 C CA . ILE A 1 86 ? 15.368 -1.276 -7.531 1.00 97.12 86 ILE A CA 1
ATOM 653 C C . ILE A 1 86 ? 16.696 -0.744 -6.985 1.00 97.12 86 ILE A C 1
ATOM 655 O O . ILE A 1 86 ? 17.324 0.089 -7.632 1.00 97.12 86 ILE A O 1
ATOM 659 N N . ASP A 1 87 ? 17.175 -1.273 -5.859 1.00 95.56 87 ASP A N 1
ATOM 660 C CA . ASP A 1 87 ? 18.467 -0.885 -5.284 1.00 95.56 87 ASP A CA 1
ATOM 661 C C . ASP A 1 87 ? 19.638 -1.151 -6.233 1.00 95.56 87 ASP A C 1
ATOM 663 O O . ASP A 1 87 ? 20.526 -0.306 -6.379 1.00 95.56 87 ASP A O 1
ATOM 667 N N . ARG A 1 88 ? 19.619 -2.290 -6.936 1.00 95.75 88 ARG A N 1
ATOM 668 C CA . ARG A 1 88 ? 20.632 -2.609 -7.953 1.00 95.75 88 ARG A CA 1
ATOM 669 C C . ARG A 1 88 ? 20.547 -1.670 -9.152 1.00 95.75 88 ARG A C 1
ATOM 671 O O . ARG A 1 88 ? 21.585 -1.222 -9.632 1.00 95.75 88 ARG A O 1
ATOM 678 N N . LEU A 1 89 ? 19.337 -1.334 -9.608 1.00 95.19 89 LEU A N 1
ATOM 679 C CA . LEU A 1 89 ? 19.135 -0.365 -10.690 1.00 95.19 89 LEU A CA 1
ATOM 680 C C . LEU A 1 89 ? 19.623 1.036 -10.289 1.00 95.19 89 LEU A C 1
ATOM 682 O O . LEU A 1 89 ? 20.302 1.694 -11.075 1.00 95.19 89 LEU A O 1
ATOM 686 N N . CYS A 1 90 ? 19.332 1.480 -9.064 1.00 94.88 90 CYS A N 1
ATOM 687 C CA . CYS A 1 90 ? 19.802 2.760 -8.536 1.00 94.88 90 CYS A CA 1
ATOM 688 C C . CYS A 1 90 ? 21.331 2.807 -8.407 1.00 94.88 90 CYS A C 1
ATOM 690 O O . CYS A 1 90 ? 21.932 3.827 -8.733 1.00 94.88 90 CYS A O 1
ATOM 692 N N . ALA A 1 91 ? 21.968 1.712 -7.979 1.00 94.12 91 ALA A N 1
ATOM 693 C CA . ALA A 1 91 ? 23.426 1.624 -7.865 1.00 94.12 91 ALA A CA 1
ATOM 694 C C . ALA A 1 91 ? 24.150 1.689 -9.224 1.00 94.12 91 ALA A C 1
ATOM 696 O O . ALA A 1 91 ? 25.326 2.047 -9.277 1.00 94.12 91 ALA A O 1
ATOM 697 N N . ALA A 1 92 ? 23.458 1.357 -10.317 1.00 91.44 92 ALA A N 1
ATOM 698 C CA . ALA A 1 92 ? 24.003 1.377 -11.671 1.00 91.44 92 ALA A CA 1
ATOM 699 C C . ALA A 1 92 ? 23.941 2.759 -12.350 1.00 91.44 92 ALA A C 1
ATOM 701 O O . ALA A 1 92 ? 24.412 2.898 -13.480 1.00 91.44 92 ALA A O 1
ATOM 702 N N . ILE A 1 93 ? 23.363 3.776 -11.698 1.00 89.69 93 ILE A N 1
ATOM 703 C CA . ILE A 1 93 ? 23.200 5.116 -12.272 1.00 89.69 93 ILE A CA 1
ATOM 704 C C . ILE A 1 93 ? 23.817 6.214 -11.389 1.00 89.69 93 ILE A C 1
ATOM 706 O O . ILE A 1 93 ? 24.020 6.004 -10.192 1.00 89.69 93 ILE A O 1
ATOM 710 N N . PRO A 1 94 ? 24.125 7.407 -11.939 1.00 89.44 94 PRO A N 1
ATOM 711 C CA . PRO A 1 94 ? 24.680 8.504 -11.150 1.00 89.44 94 PRO A CA 1
ATOM 712 C C . PRO A 1 94 ? 23.761 8.915 -9.991 1.00 89.44 94 PRO A C 1
ATOM 714 O O . PRO A 1 94 ? 22.590 9.233 -10.191 1.00 89.44 94 PRO A O 1
ATOM 717 N N . GLY A 1 95 ? 24.309 8.994 -8.774 1.00 84.19 95 GLY A N 1
ATOM 718 C CA . GLY A 1 95 ? 23.529 9.315 -7.570 1.00 84.19 95 GLY A CA 1
ATOM 719 C C . GLY A 1 95 ? 22.829 10.682 -7.606 1.00 84.19 95 GLY A C 1
ATOM 720 O O . GLY A 1 95 ? 21.779 10.845 -6.989 1.00 84.19 95 GLY A O 1
ATOM 721 N N . GLY A 1 96 ? 23.358 11.647 -8.370 1.00 87.19 96 GLY A N 1
ATOM 722 C CA . GLY A 1 96 ? 22.721 12.954 -8.575 1.00 87.19 96 GLY A CA 1
ATOM 723 C C . GLY A 1 96 ? 21.330 12.867 -9.215 1.00 87.19 96 GLY A C 1
ATOM 724 O O . GLY A 1 96 ? 20.464 13.683 -8.905 1.00 87.19 96 GLY A O 1
ATOM 725 N N . ASP A 1 97 ? 21.073 11.835 -10.021 1.00 87.94 97 ASP A N 1
ATOM 726 C CA . ASP A 1 97 ? 19.792 11.661 -10.714 1.00 87.94 97 ASP A CA 1
ATOM 727 C C . ASP A 1 97 ? 18.683 11.177 -9.766 1.00 87.94 97 ASP A C 1
ATOM 729 O O . ASP A 1 97 ? 17.496 11.446 -9.977 1.00 87.94 97 ASP A O 1
ATOM 733 N N . LEU A 1 98 ? 19.069 10.517 -8.669 1.00 91.81 98 LEU A N 1
ATOM 734 C CA . LEU A 1 98 ? 18.152 9.969 -7.667 1.00 91.81 98 LEU A CA 1
ATOM 735 C C . LEU A 1 98 ? 17.542 11.052 -6.772 1.00 91.81 98 LEU A C 1
ATOM 737 O O . LEU A 1 98 ? 16.470 10.844 -6.206 1.00 91.81 98 LEU A O 1
ATOM 741 N N . ALA A 1 99 ? 18.193 12.214 -6.646 1.00 91.50 99 ALA A N 1
ATOM 742 C CA . ALA A 1 99 ? 17.775 13.271 -5.725 1.00 91.50 99 ALA A CA 1
ATOM 743 C C . ALA A 1 99 ? 16.317 13.707 -5.954 1.00 91.50 99 ALA A C 1
ATOM 745 O O . ALA A 1 99 ? 15.568 13.906 -4.998 1.00 91.50 99 ALA A O 1
ATOM 746 N N . SER A 1 100 ? 15.901 13.788 -7.220 1.00 90.19 100 SER A N 1
ATOM 747 C CA . SER A 1 100 ? 14.551 14.216 -7.609 1.00 90.19 100 SER A CA 1
ATOM 748 C C . SER A 1 100 ? 13.442 13.196 -7.319 1.00 90.19 100 SER A C 1
ATOM 750 O O . SER A 1 100 ? 12.289 13.592 -7.194 1.00 90.19 100 SER A O 1
ATOM 752 N N . ILE A 1 101 ? 13.783 11.911 -7.173 1.00 94.25 101 ILE A N 1
ATOM 753 C CA . ILE A 1 101 ? 12.842 10.812 -6.877 1.00 94.25 101 ILE A CA 1
ATOM 754 C C . ILE A 1 101 ? 13.067 10.203 -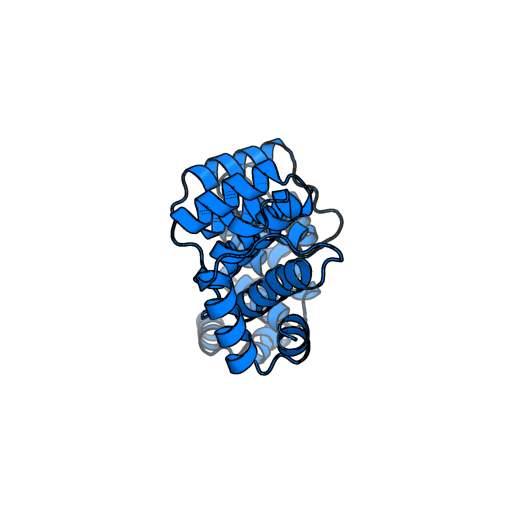5.495 1.00 94.25 101 ILE A C 1
ATOM 756 O O . ILE A 1 101 ? 12.552 9.130 -5.181 1.00 94.25 101 ILE A O 1
ATOM 760 N N . ARG A 1 102 ? 13.853 10.873 -4.645 1.00 95.31 102 ARG A N 1
ATOM 761 C CA . ARG A 1 102 ? 14.224 10.351 -3.328 1.00 95.31 102 ARG A CA 1
ATOM 762 C C . ARG A 1 102 ? 12.993 9.992 -2.494 1.00 95.31 102 ARG A C 1
ATOM 764 O O . ARG A 1 102 ? 12.969 8.935 -1.877 1.00 95.31 102 ARG A O 1
ATOM 771 N N . ILE A 1 103 ? 11.958 10.833 -2.500 1.00 97.62 103 ILE A N 1
ATOM 772 C CA . ILE A 1 103 ? 10.717 10.566 -1.759 1.00 97.62 103 ILE A CA 1
ATOM 773 C C . ILE A 1 103 ? 9.979 9.340 -2.311 1.00 97.62 103 ILE A C 1
ATOM 775 O O . ILE A 1 103 ? 9.478 8.542 -1.521 1.00 97.62 103 ILE A O 1
ATOM 779 N N . ASP A 1 104 ? 9.946 9.147 -3.631 1.00 97.44 104 ASP A N 1
ATOM 780 C CA . ASP A 1 104 ? 9.306 7.982 -4.253 1.00 97.44 104 ASP A CA 1
ATOM 781 C C . ASP A 1 104 ? 10.033 6.679 -3.899 1.00 97.44 104 ASP A C 1
ATOM 783 O O . ASP A 1 104 ? 9.388 5.690 -3.549 1.00 97.44 104 ASP A O 1
ATOM 787 N N . LEU A 1 105 ? 11.370 6.705 -3.888 1.00 97.06 105 LEU A N 1
ATOM 788 C CA . LEU A 1 105 ? 12.205 5.579 -3.456 1.00 97.06 105 LEU A CA 1
ATOM 789 C C . LEU A 1 105 ? 11.961 5.221 -1.985 1.00 97.06 105 LEU A C 1
ATOM 791 O O . LEU A 1 105 ? 11.797 4.048 -1.648 1.00 97.06 105 LEU A O 1
ATOM 795 N N . ILE A 1 106 ? 11.887 6.223 -1.103 1.00 98.06 106 ILE A N 1
ATOM 796 C CA . ILE A 1 106 ? 11.608 5.990 0.320 1.00 98.06 106 ILE A CA 1
ATOM 797 C C . ILE A 1 106 ? 10.189 5.441 0.506 1.00 98.06 106 ILE A C 1
ATOM 799 O O . ILE A 1 106 ? 9.998 4.487 1.261 1.00 98.06 106 ILE A O 1
ATOM 803 N N . ARG A 1 107 ? 9.197 5.986 -0.213 1.00 98.00 107 ARG A N 1
ATOM 804 C CA . ARG A 1 107 ? 7.808 5.501 -0.188 1.00 98.00 107 ARG A CA 1
ATOM 805 C C . ARG A 1 107 ? 7.718 4.032 -0.607 1.00 98.00 107 ARG A C 1
ATOM 807 O O . ARG A 1 107 ? 7.039 3.241 0.055 1.00 98.00 107 ARG A O 1
ATOM 814 N N . ALA A 1 108 ? 8.412 3.664 -1.683 1.00 97.50 108 ALA A N 1
ATOM 815 C CA . ALA A 1 108 ? 8.478 2.288 -2.161 1.00 97.50 108 ALA A CA 1
ATOM 816 C C . ALA A 1 108 ? 9.146 1.372 -1.130 1.00 97.50 108 ALA A C 1
ATOM 818 O O . ALA A 1 108 ? 8.577 0.338 -0.787 1.00 97.50 108 ALA A O 1
ATOM 819 N N . ARG A 1 109 ? 10.271 1.791 -0.532 1.00 97.94 109 ARG A N 1
ATOM 820 C CA . ARG A 1 109 ? 10.943 1.002 0.510 1.00 97.94 109 ARG A CA 1
ATOM 821 C C . ARG A 1 109 ? 10.081 0.810 1.758 1.00 97.94 109 ARG A C 1
ATOM 823 O O . ARG A 1 109 ? 10.009 -0.300 2.276 1.00 97.94 109 ARG A O 1
ATOM 830 N N . LEU A 1 110 ? 9.388 1.851 2.228 1.00 97.88 110 LEU A N 1
ATOM 831 C CA . LEU A 1 110 ? 8.432 1.733 3.337 1.00 97.88 110 LEU A CA 1
ATOM 832 C C . LEU A 1 110 ? 7.348 0.697 3.020 1.00 97.88 110 LEU A C 1
ATOM 834 O O . LEU A 1 110 ? 7.019 -0.137 3.863 1.00 97.88 110 LEU A O 1
ATOM 838 N N . SER A 1 111 ? 6.833 0.717 1.791 1.00 96.94 111 SER A N 1
ATOM 839 C CA . SER A 1 111 ? 5.846 -0.259 1.326 1.00 96.94 111 SER A CA 1
ATOM 840 C C . SER A 1 111 ? 6.435 -1.672 1.283 1.00 96.94 111 SER A C 1
ATOM 842 O O . SER A 1 111 ? 5.816 -2.593 1.806 1.00 96.94 111 SER A O 1
ATOM 844 N N . ALA A 1 112 ? 7.646 -1.849 0.754 1.00 97.19 112 ALA A N 1
ATOM 845 C CA . ALA A 1 112 ? 8.354 -3.130 0.724 1.00 97.19 112 ALA A CA 1
ATOM 846 C C . ALA A 1 112 ? 8.540 -3.719 2.134 1.00 97.19 112 ALA A C 1
ATOM 848 O O . ALA A 1 112 ? 8.238 -4.892 2.373 1.00 97.19 112 ALA A O 1
ATOM 849 N N . VAL A 1 113 ? 8.922 -2.887 3.115 1.00 96.94 113 VAL A N 1
ATOM 850 C CA . VAL A 1 113 ? 8.978 -3.313 4.523 1.00 96.94 113 VAL A CA 1
ATOM 851 C C . VAL A 1 113 ? 7.622 -3.793 4.995 1.00 96.94 113 VAL A C 1
ATOM 853 O O . VAL A 1 113 ? 7.545 -4.849 5.619 1.00 96.94 113 VAL A O 1
ATOM 856 N N . LEU A 1 114 ? 6.549 -3.044 4.737 1.00 96.56 114 LEU A N 1
ATOM 857 C CA . LEU A 1 114 ? 5.205 -3.424 5.170 1.00 96.56 114 LEU A CA 1
ATOM 858 C C . LEU A 1 114 ? 4.766 -4.762 4.562 1.00 96.56 114 LEU A C 1
ATOM 860 O O . LEU A 1 114 ? 4.249 -5.589 5.315 1.00 96.56 114 LEU A O 1
ATOM 864 N N . HIS A 1 115 ? 5.092 -5.018 3.293 1.00 95.56 115 HIS A N 1
ATOM 865 C CA . HIS A 1 115 ? 4.854 -6.295 2.605 1.00 95.56 115 HIS A CA 1
ATOM 866 C C . HIS A 1 115 ? 5.778 -7.441 3.051 1.00 95.56 115 HIS A C 1
ATOM 868 O O . HIS A 1 115 ? 5.552 -8.586 2.675 1.00 95.56 115 HIS A O 1
ATOM 874 N N . GLY A 1 116 ? 6.776 -7.171 3.897 1.00 95.12 116 GLY A N 1
ATOM 875 C CA . GLY A 1 116 ? 7.651 -8.205 4.453 1.00 95.12 116 GLY A CA 1
ATOM 876 C C . GLY A 1 116 ? 8.834 -8.573 3.560 1.00 95.12 116 GLY A C 1
ATOM 877 O O . GLY A 1 116 ? 9.422 -9.634 3.755 1.00 95.12 116 GLY A O 1
ATOM 878 N N . GLU A 1 117 ? 9.216 -7.708 2.619 1.00 95.62 117 GLU A N 1
ATOM 879 C CA . GLU A 1 117 ? 10.441 -7.902 1.846 1.00 95.62 117 GLU A CA 1
ATOM 880 C C . GLU A 1 117 ? 11.675 -7.867 2.763 1.00 95.62 117 GLU A C 1
ATOM 882 O O . GLU A 1 117 ? 11.877 -6.941 3.557 1.00 95.62 117 GLU A O 1
ATOM 887 N N . ALA A 1 118 ? 12.519 -8.896 2.658 1.00 86.38 118 ALA A N 1
ATOM 888 C CA . ALA A 1 118 ? 13.707 -9.034 3.488 1.00 86.38 118 ALA A CA 1
ATOM 889 C C . ALA A 1 118 ? 14.771 -7.974 3.152 1.00 86.38 118 ALA A C 1
ATOM 891 O O . ALA A 1 118 ? 14.940 -7.564 2.002 1.00 86.38 118 ALA A O 1
ATOM 892 N N . GLY A 1 119 ? 15.520 -7.542 4.172 1.00 87.88 119 GLY A N 1
ATOM 893 C CA . GLY A 1 119 ? 16.653 -6.622 4.008 1.00 87.88 119 GLY A CA 1
ATOM 894 C C . GLY A 1 119 ? 16.282 -5.162 3.725 1.00 87.88 119 GLY A C 1
ATOM 895 O O . GLY A 1 119 ? 17.172 -4.352 3.498 1.00 87.88 119 GLY A O 1
ATOM 896 N N . GLN A 1 120 ? 14.999 -4.793 3.780 1.00 91.75 120 GLN A N 1
ATOM 897 C CA . GLN A 1 120 ? 14.529 -3.452 3.410 1.00 91.75 120 GLN A CA 1
ATOM 898 C C . GLN A 1 120 ? 14.605 -2.428 4.551 1.00 91.75 120 GLN A C 1
ATOM 900 O O . GLN A 1 120 ? 13.679 -1.656 4.769 1.00 91.75 120 GLN A O 1
ATOM 905 N N . ALA A 1 121 ? 15.702 -2.398 5.310 1.00 91.31 121 ALA A N 1
ATOM 906 C CA . ALA A 1 121 ? 15.847 -1.434 6.400 1.00 91.31 121 ALA A CA 1
ATOM 907 C C . ALA A 1 121 ? 15.743 0.017 5.885 1.00 91.31 121 ALA A C 1
ATOM 909 O O . ALA A 1 121 ? 16.386 0.390 4.906 1.00 91.31 121 ALA A O 1
ATOM 910 N N . VAL A 1 122 ? 14.941 0.848 6.558 1.00 95.88 122 VAL A N 1
ATOM 911 C CA . VAL A 1 122 ? 14.800 2.274 6.224 1.00 95.88 122 VAL A CA 1
ATOM 912 C C . VAL A 1 122 ? 15.746 3.082 7.102 1.00 95.88 122 VAL A C 1
ATOM 914 O O . VAL A 1 122 ? 15.653 3.029 8.331 1.00 95.88 122 VAL A O 1
ATOM 917 N N . ALA A 1 123 ? 16.651 3.839 6.479 1.00 95.94 123 ALA A N 1
ATOM 918 C CA . ALA A 1 123 ? 17.588 4.693 7.198 1.00 95.94 123 ALA A CA 1
ATOM 919 C C . ALA A 1 123 ? 16.841 5.784 7.996 1.00 95.94 123 ALA A C 1
ATOM 921 O O . ALA A 1 123 ? 15.867 6.347 7.489 1.00 95.94 123 ALA A O 1
ATOM 922 N N . PRO A 1 124 ? 17.299 6.163 9.207 1.00 96.56 124 PRO A N 1
ATOM 923 C CA . PRO A 1 124 ? 16.633 7.197 10.007 1.00 96.56 124 PRO A CA 1
ATOM 924 C C . PRO A 1 124 ? 16.471 8.538 9.277 1.00 96.56 124 PRO A C 1
ATOM 926 O O . PRO A 1 124 ? 15.423 9.169 9.370 1.00 96.56 124 PRO A O 1
ATOM 929 N N . ALA A 1 125 ? 17.477 8.948 8.498 1.00 97.12 125 ALA A N 1
ATOM 930 C CA . ALA A 1 125 ? 17.432 10.183 7.713 1.00 97.12 125 ALA A CA 1
ATOM 931 C C . ALA A 1 125 ? 16.416 10.130 6.557 1.00 97.12 125 ALA A C 1
ATOM 933 O O . ALA A 1 125 ? 15.853 11.157 6.178 1.00 97.12 125 ALA A O 1
ATOM 934 N N . ASP A 1 126 ? 16.177 8.945 5.995 1.00 97.69 126 ASP A N 1
ATOM 935 C CA . ASP A 1 126 ? 15.165 8.735 4.960 1.00 97.69 126 ASP A CA 1
ATOM 936 C C . ASP A 1 126 ? 13.762 8.723 5.562 1.00 97.69 126 ASP A C 1
ATOM 938 O O . ASP A 1 126 ? 12.865 9.388 5.046 1.00 97.69 126 ASP A O 1
ATOM 942 N N . LEU A 1 127 ? 13.585 8.047 6.702 1.00 98.06 127 LEU A N 1
ATOM 943 C CA . LEU A 1 127 ? 12.326 8.080 7.439 1.00 98.06 127 LEU A CA 1
ATOM 944 C C . LEU A 1 127 ? 11.951 9.519 7.818 1.00 98.06 127 LEU A C 1
ATOM 946 O O . LEU A 1 127 ? 10.836 9.943 7.528 1.00 98.06 127 LEU A O 1
ATOM 950 N N . ALA A 1 128 ? 12.890 10.288 8.374 1.00 98.31 128 ALA A N 1
ATOM 951 C CA . ALA A 1 128 ? 12.665 11.688 8.730 1.00 98.31 128 ALA A CA 1
ATOM 952 C C . ALA A 1 128 ? 12.307 12.554 7.507 1.00 98.31 128 ALA A C 1
ATOM 954 O O . ALA A 1 128 ? 11.400 13.384 7.575 1.00 98.31 128 ALA A O 1
ATOM 955 N N . ALA A 1 129 ? 12.972 12.338 6.365 1.00 98.19 129 ALA A N 1
ATOM 956 C CA . ALA A 1 129 ? 12.653 13.048 5.127 1.00 98.19 129 ALA A CA 1
ATOM 957 C C . ALA A 1 129 ? 11.233 12.728 4.629 1.00 98.19 129 ALA A C 1
ATOM 959 O O . ALA A 1 129 ? 10.496 13.633 4.234 1.00 98.19 129 ALA A O 1
ATOM 960 N N . PHE A 1 130 ? 10.823 11.457 4.684 1.00 98.62 130 PHE A N 1
ATOM 961 C CA . PHE A 1 130 ? 9.474 11.060 4.291 1.00 98.62 130 PHE A CA 1
ATOM 962 C C . PHE A 1 130 ? 8.409 11.547 5.279 1.00 98.62 130 PHE A C 1
ATOM 964 O O . PHE A 1 130 ? 7.338 11.963 4.851 1.00 98.62 130 PHE A O 1
ATOM 971 N N . GLN A 1 131 ? 8.703 11.568 6.579 1.00 98.56 131 GLN A N 1
ATOM 972 C CA . GLN A 1 131 ? 7.824 12.149 7.596 1.00 98.56 131 GLN A CA 1
ATOM 973 C C . GLN A 1 131 ? 7.595 13.643 7.359 1.00 98.56 131 GLN A C 1
ATOM 975 O O . GLN A 1 131 ? 6.450 14.083 7.360 1.00 98.56 131 GLN A O 1
ATOM 980 N N . ALA A 1 132 ? 8.650 14.411 7.076 1.00 98.38 132 ALA A N 1
ATOM 981 C CA . ALA A 1 132 ? 8.523 15.829 6.738 1.00 98.38 132 ALA A CA 1
ATOM 982 C C . ALA A 1 132 ? 7.681 16.045 5.466 1.00 98.38 132 ALA A C 1
ATOM 984 O O . ALA A 1 132 ? 6.821 16.924 5.428 1.00 98.38 132 ALA A O 1
ATOM 985 N N . TYR A 1 133 ? 7.879 15.207 4.444 1.00 98.38 133 TYR A N 1
ATOM 986 C CA . TYR A 1 133 ? 7.046 15.215 3.241 1.00 98.38 133 TYR A CA 1
ATOM 987 C C . TYR A 1 133 ? 5.574 14.884 3.554 1.00 98.38 133 TYR A C 1
ATOM 989 O O . TYR A 1 133 ? 4.673 15.613 3.139 1.00 98.38 133 TYR A O 1
ATOM 997 N N . ALA A 1 134 ? 5.321 13.819 4.318 1.00 98.38 134 ALA A N 1
ATOM 998 C CA . ALA A 1 134 ? 3.980 13.385 4.702 1.00 98.38 134 ALA A CA 1
ATOM 999 C C . ALA A 1 134 ? 3.270 14.404 5.609 1.00 98.38 134 ALA A C 1
ATOM 1001 O O . ALA A 1 134 ? 2.044 14.507 5.572 1.00 98.38 134 ALA A O 1
ATOM 1002 N N . GLU A 1 135 ? 4.011 15.190 6.392 1.00 97.62 135 GLU A N 1
ATOM 1003 C CA . GLU A 1 135 ? 3.456 16.280 7.195 1.00 97.62 135 GLU A CA 1
ATOM 1004 C C . GLU A 1 135 ? 2.819 17.354 6.305 1.00 97.62 135 GLU A C 1
ATOM 1006 O O . GLU A 1 135 ? 1.723 17.817 6.609 1.00 97.62 135 GLU A O 1
ATOM 1011 N N . ALA A 1 136 ? 3.447 17.699 5.179 1.00 96.19 136 ALA A N 1
ATOM 1012 C CA . ALA A 1 136 ? 2.941 18.706 4.245 1.00 96.19 136 ALA A CA 1
ATOM 1013 C C . ALA A 1 136 ? 1.942 18.149 3.210 1.00 96.19 136 ALA A C 1
ATOM 1015 O O . ALA A 1 136 ? 1.144 18.905 2.656 1.00 96.19 136 ALA A O 1
ATOM 1016 N N . ALA A 1 137 ? 1.980 16.843 2.928 1.00 96.31 137 ALA A N 1
ATOM 1017 C CA . ALA A 1 137 ? 1.165 16.237 1.880 1.00 96.31 137 ALA A CA 1
ATOM 1018 C C . ALA A 1 137 ? -0.342 16.226 2.233 1.00 96.31 137 ALA A C 1
ATOM 1020 O O . ALA A 1 137 ? -0.717 15.733 3.304 1.00 96.31 137 ALA A O 1
ATOM 1021 N N . PRO A 1 138 ? -1.230 16.696 1.332 1.00 96.12 138 PRO A N 1
ATOM 1022 C CA . PRO A 1 138 ? -2.676 16.641 1.556 1.00 96.12 138 PRO A CA 1
ATOM 1023 C C . PRO A 1 138 ? -3.234 15.217 1.449 1.00 96.12 138 PRO A C 1
ATOM 1025 O O . PRO A 1 138 ? -4.242 14.915 2.076 1.00 96.12 138 PRO A O 1
ATOM 1028 N N . ASP A 1 139 ? -2.575 14.341 0.684 1.00 97.88 139 ASP A N 1
ATOM 1029 C CA . ASP A 1 139 ? -2.986 12.948 0.507 1.00 97.88 139 ASP A CA 1
ATOM 1030 C C . ASP A 1 139 ? -2.881 12.169 1.838 1.00 97.88 139 ASP A C 1
ATOM 1032 O O . ASP A 1 139 ? -1.769 11.988 2.359 1.00 97.88 139 ASP A O 1
ATOM 1036 N N . PRO A 1 140 ? -4.005 11.668 2.391 1.00 98.19 140 PRO A N 1
ATOM 1037 C CA . PRO A 1 140 ? -4.012 10.944 3.660 1.00 98.19 140 PRO A CA 1
ATOM 1038 C C . PRO A 1 140 ? -3.173 9.660 3.615 1.00 98.19 140 PRO A C 1
ATOM 1040 O O . PRO A 1 140 ? -2.677 9.222 4.657 1.00 98.19 140 PRO A O 1
ATOM 1043 N N . ASN A 1 141 ? -2.943 9.079 2.431 1.00 97.75 141 ASN A N 1
ATOM 1044 C CA . ASN A 1 141 ? -2.160 7.854 2.290 1.00 97.75 141 ASN A CA 1
ATOM 1045 C C . ASN A 1 141 ? -0.686 8.042 2.659 1.00 97.75 141 ASN A C 1
ATOM 1047 O O . ASN A 1 141 ? -0.053 7.089 3.120 1.00 97.75 141 ASN A O 1
ATOM 1051 N N . GLN A 1 142 ? -0.148 9.260 2.520 1.00 98.31 142 GLN A N 1
ATOM 1052 C CA . GLN A 1 142 ? 1.231 9.554 2.916 1.00 98.31 142 GLN A CA 1
ATOM 1053 C C . GLN A 1 142 ? 1.375 9.473 4.441 1.00 98.31 142 GLN A C 1
ATOM 1055 O O . GLN A 1 142 ? 2.252 8.771 4.944 1.00 98.31 142 GLN A O 1
ATOM 1060 N N . ALA A 1 143 ? 0.453 10.096 5.183 1.00 98.69 143 ALA A N 1
ATOM 1061 C CA . ALA A 1 143 ? 0.391 9.991 6.641 1.00 98.69 143 ALA A CA 1
ATOM 1062 C C . ALA A 1 143 ? 0.099 8.548 7.097 1.00 98.69 143 ALA A C 1
ATOM 1064 O O . ALA A 1 143 ? 0.756 8.035 8.004 1.00 98.69 143 ALA A O 1
ATOM 1065 N N . ALA A 1 144 ? -0.828 7.855 6.428 1.00 98.69 144 ALA A N 1
ATOM 1066 C CA . ALA A 1 144 ? -1.158 6.468 6.744 1.00 98.69 144 ALA A CA 1
ATOM 1067 C C . ALA A 1 144 ? 0.012 5.501 6.496 1.00 98.69 144 ALA A C 1
ATOM 1069 O O . ALA A 1 144 ? 0.113 4.474 7.168 1.00 98.69 144 ALA A O 1
ATOM 1070 N N . LEU A 1 145 ? 0.898 5.781 5.533 1.00 98.69 145 LEU A N 1
ATOM 1071 C CA . LEU A 1 145 ? 2.098 4.972 5.309 1.00 98.69 145 LEU A CA 1
ATOM 1072 C C . LEU A 1 145 ? 3.073 5.085 6.488 1.00 98.69 145 LEU A C 1
ATOM 1074 O O . LEU A 1 145 ? 3.552 4.059 6.971 1.00 98.69 145 LEU A O 1
ATOM 1078 N N . VAL A 1 146 ? 3.300 6.304 6.994 1.00 98.69 146 VAL A N 1
ATOM 1079 C CA . VAL A 1 146 ? 4.108 6.520 8.207 1.00 98.69 146 VAL A CA 1
ATOM 1080 C C . VAL A 1 146 ? 3.485 5.793 9.398 1.00 98.69 146 VAL A C 1
ATOM 1082 O O . VAL A 1 146 ? 4.175 5.055 10.099 1.00 98.69 146 VAL A O 1
ATOM 1085 N N . ALA A 1 147 ? 2.170 5.932 9.581 1.00 98.75 147 ALA A N 1
ATOM 1086 C CA . ALA A 1 147 ? 1.448 5.305 10.683 1.00 98.75 147 ALA A CA 1
ATOM 1087 C C . ALA A 1 147 ? 1.583 3.773 10.681 1.00 98.75 147 ALA A C 1
ATOM 1089 O O . ALA A 1 147 ? 1.911 3.169 11.701 1.00 98.75 147 ALA A O 1
ATOM 1090 N N . ARG A 1 148 ? 1.389 3.139 9.516 1.00 98.62 148 ARG A N 1
ATOM 1091 C CA . ARG A 1 148 ? 1.543 1.686 9.347 1.00 98.62 148 ARG A CA 1
ATOM 1092 C C . ARG A 1 148 ? 2.970 1.228 9.633 1.00 98.62 148 ARG A C 1
ATOM 1094 O O . ARG A 1 148 ? 3.162 0.193 10.270 1.00 98.62 148 ARG A O 1
ATOM 1101 N N . TYR A 1 149 ? 3.964 1.993 9.188 1.00 98.31 149 TYR A N 1
ATOM 1102 C CA . TYR A 1 149 ? 5.368 1.684 9.448 1.00 98.31 149 TYR A CA 1
ATOM 1103 C C . TYR A 1 149 ? 5.704 1.758 10.947 1.00 98.31 149 TYR A C 1
ATOM 1105 O O . TYR A 1 149 ? 6.293 0.820 11.492 1.00 98.31 149 TYR A O 1
ATOM 1113 N N . ALA A 1 150 ? 5.257 2.814 11.633 1.00 98.38 150 ALA A N 1
ATOM 1114 C CA . ALA A 1 150 ? 5.390 2.958 13.082 1.00 98.38 150 ALA A CA 1
ATOM 1115 C C . ALA A 1 150 ? 4.685 1.815 13.835 1.00 98.38 150 ALA A C 1
ATOM 1117 O O . ALA A 1 150 ? 5.278 1.172 14.704 1.00 98.38 150 ALA A O 1
ATOM 1118 N N . PHE A 1 151 ? 3.462 1.465 13.421 1.00 98.31 151 PHE A N 1
ATOM 1119 C CA . PHE A 1 151 ? 2.695 0.363 14.004 1.00 98.31 151 PHE A CA 1
ATOM 1120 C C . PHE A 1 151 ? 3.417 -0.986 13.875 1.00 98.31 151 PHE A C 1
ATOM 1122 O O . PHE A 1 151 ? 3.494 -1.736 14.853 1.00 98.31 151 PHE A O 1
ATOM 1129 N N . LYS A 1 152 ? 3.997 -1.284 12.699 1.00 96.50 152 LYS A N 1
ATOM 1130 C CA . LYS A 1 152 ? 4.779 -2.511 12.458 1.00 96.50 152 LYS A CA 1
ATOM 1131 C C . LYS A 1 152 ? 5.998 -2.608 13.380 1.00 96.50 152 LYS A C 1
ATOM 1133 O O . LYS A 1 152 ? 6.348 -3.698 13.821 1.00 96.50 152 LYS A O 1
ATOM 1138 N N . ARG A 1 153 ? 6.605 -1.470 13.721 1.00 96.12 153 ARG A N 1
ATOM 1139 C CA . ARG A 1 153 ? 7.712 -1.358 14.684 1.00 96.12 153 ARG A CA 1
ATOM 1140 C C . ARG A 1 153 ? 7.266 -1.288 16.148 1.00 96.12 153 ARG A C 1
ATOM 1142 O O . ARG A 1 153 ? 8.112 -1.178 17.027 1.00 96.12 153 ARG A O 1
ATOM 1149 N N . SER A 1 154 ? 5.962 -1.367 16.418 1.00 97.19 154 SER A N 1
ATOM 1150 C CA . SER A 1 154 ? 5.368 -1.170 17.747 1.00 97.19 154 SER A CA 1
ATOM 1151 C C . SER A 1 154 ? 5.630 0.207 18.371 1.00 97.19 154 SER A C 1
ATOM 1153 O O . SER A 1 154 ? 5.495 0.362 19.582 1.00 97.19 154 SER A O 1
ATOM 1155 N N . ASP A 1 155 ? 5.921 1.221 17.553 1.00 98.06 155 ASP A N 1
ATOM 1156 C CA . ASP A 1 155 ? 5.906 2.620 17.983 1.00 98.06 155 ASP A CA 1
ATOM 1157 C C . ASP A 1 155 ? 4.460 3.136 17.958 1.00 98.06 155 ASP A C 1
ATOM 1159 O O . ASP A 1 155 ? 3.989 3.766 17.007 1.00 98.06 155 ASP A O 1
ATOM 1163 N N . LEU A 1 156 ? 3.700 2.743 18.982 1.00 98.38 156 LEU A N 1
ATOM 1164 C CA . LEU A 1 156 ? 2.269 3.031 19.074 1.00 98.38 156 LEU A CA 1
ATOM 1165 C C . LEU A 1 156 ? 1.947 4.527 19.243 1.00 98.38 156 LEU A C 1
ATOM 1167 O O . LEU A 1 156 ? 0.975 4.968 18.625 1.00 98.38 156 LEU A O 1
ATOM 1171 N N . PRO A 1 157 ? 2.713 5.326 20.019 1.00 98.31 157 PRO A N 1
ATOM 1172 C CA . PRO A 1 157 ? 2.488 6.768 20.098 1.00 98.31 157 PRO A CA 1
ATOM 1173 C C . PRO A 1 157 ? 2.630 7.462 18.739 1.00 98.31 157 PRO A C 1
ATOM 1175 O O . PRO A 1 157 ? 1.779 8.277 18.368 1.00 98.31 157 PRO A O 1
ATOM 1178 N N . GLU A 1 158 ? 3.663 7.108 17.970 1.00 98.44 158 GLU A N 1
ATOM 1179 C CA . GLU A 1 158 ? 3.856 7.650 16.628 1.00 98.44 158 GLU A CA 1
ATOM 1180 C C . GLU A 1 158 ? 2.740 7.189 15.679 1.00 98.44 158 GLU A C 1
ATOM 1182 O O . GLU A 1 158 ? 2.115 8.020 15.011 1.00 98.44 158 GLU A O 1
ATOM 1187 N N . ALA A 1 159 ? 2.426 5.889 15.672 1.00 98.81 159 ALA A N 1
ATOM 1188 C CA . ALA A 1 159 ? 1.350 5.338 14.852 1.00 98.81 159 ALA A CA 1
ATOM 1189 C C . ALA A 1 159 ? 0.013 6.046 15.112 1.00 98.81 159 ALA A C 1
ATOM 1191 O O . ALA A 1 159 ? -0.673 6.432 14.164 1.00 98.81 159 ALA A O 1
ATOM 1192 N N . LEU A 1 160 ? -0.333 6.277 16.383 1.00 98.69 160 LEU A N 1
ATOM 1193 C CA . LEU A 1 160 ? -1.571 6.947 16.776 1.00 98.69 160 LEU A CA 1
ATOM 1194 C C . LEU A 1 160 ? -1.648 8.362 16.193 1.00 98.69 160 LEU A C 1
ATOM 1196 O O . LEU A 1 160 ? -2.664 8.733 15.602 1.00 98.69 160 LEU A O 1
ATOM 1200 N N . SER A 1 161 ? -0.579 9.146 16.352 1.00 98.56 161 SER A N 1
ATOM 1201 C CA . SER A 1 161 ? -0.509 10.523 15.852 1.00 98.56 161 SER A CA 1
ATOM 1202 C C . SER A 1 161 ? -0.714 10.578 14.334 1.00 98.56 161 SER A C 1
ATOM 1204 O O . SER A 1 161 ? -1.557 11.331 13.834 1.00 98.56 161 SER A O 1
ATOM 1206 N N . TRP A 1 162 ? -0.014 9.714 13.596 1.00 98.81 162 TRP A N 1
ATOM 1207 C CA . TRP A 1 162 ? -0.089 9.683 12.137 1.00 98.81 162 TRP A CA 1
ATOM 1208 C C . TRP A 1 162 ? -1.407 9.122 11.602 1.00 98.81 162 TRP A C 1
ATOM 1210 O O . TRP A 1 162 ? -1.930 9.661 10.626 1.00 98.81 162 TRP A O 1
ATOM 1220 N N . PHE A 1 163 ? -1.994 8.109 12.244 1.00 98.81 163 PHE A N 1
ATOM 1221 C CA . PHE A 1 163 ? -3.321 7.621 11.864 1.00 98.81 163 PHE A CA 1
ATOM 1222 C C . PHE A 1 163 ? -4.400 8.682 12.098 1.00 98.81 163 PHE A C 1
ATOM 1224 O O . PHE A 1 163 ? -5.223 8.909 11.213 1.00 98.81 163 PHE A O 1
ATOM 1231 N N . LYS A 1 164 ? -4.368 9.396 13.235 1.00 98.44 164 LYS A N 1
ATOM 1232 C CA . LYS A 1 164 ? -5.285 10.522 13.486 1.00 98.44 164 LYS A CA 1
ATOM 1233 C C . LYS A 1 164 ? -5.151 11.601 12.413 1.00 98.44 164 LYS A C 1
ATOM 1235 O O . LYS A 1 164 ? -6.163 12.082 11.909 1.00 98.44 164 LYS A O 1
ATOM 1240 N N . ARG A 1 165 ? -3.917 11.948 12.032 1.00 98.50 165 ARG A N 1
ATOM 1241 C CA . ARG A 1 165 ? -3.652 12.898 10.942 1.00 98.50 165 ARG A CA 1
ATOM 1242 C C . ARG A 1 165 ? -4.212 12.407 9.608 1.00 98.50 165 ARG A C 1
ATOM 1244 O O . ARG A 1 165 ? -4.831 13.190 8.896 1.00 98.50 165 ARG A O 1
ATOM 1251 N N . ALA A 1 166 ? -4.015 11.135 9.274 1.00 98.62 166 ALA A N 1
ATOM 1252 C CA . ALA A 1 166 ? -4.526 10.556 8.038 1.00 98.62 166 ALA A CA 1
ATOM 1253 C C . ALA A 1 166 ? -6.065 10.579 7.991 1.00 98.62 166 ALA A C 1
ATOM 1255 O O . ALA A 1 166 ? -6.630 11.034 7.002 1.00 98.62 166 ALA A O 1
ATOM 1256 N N . VAL A 1 167 ? -6.749 10.197 9.078 1.00 98.25 167 VAL A N 1
ATOM 1257 C CA . VAL A 1 167 ? -8.219 10.298 9.180 1.00 98.25 167 VAL A CA 1
ATOM 1258 C C . VAL A 1 167 ? -8.687 11.752 9.054 1.00 98.25 167 VAL A C 1
ATOM 1260 O O . VAL A 1 167 ? -9.605 12.031 8.288 1.00 98.25 167 VAL A O 1
ATOM 1263 N N . ALA A 1 168 ? -8.019 12.701 9.720 1.00 97.75 168 ALA A N 1
ATOM 1264 C CA . ALA A 1 168 ? -8.351 14.128 9.626 1.00 97.75 168 ALA A CA 1
ATOM 1265 C C . ALA A 1 168 ? -8.192 14.710 8.205 1.00 97.75 168 ALA A C 1
ATOM 1267 O O . ALA A 1 168 ? -8.783 15.741 7.896 1.00 97.75 168 ALA A O 1
ATOM 1268 N N . ARG A 1 169 ? -7.416 14.049 7.337 1.00 97.81 169 ARG A N 1
ATOM 1269 C CA . ARG A 1 169 ? -7.220 14.403 5.920 1.00 97.81 169 ARG A CA 1
ATOM 1270 C C . ARG A 1 169 ? -8.112 13.607 4.962 1.00 97.81 169 ARG A C 1
ATOM 1272 O O . ARG A 1 169 ? -7.856 13.595 3.763 1.00 97.81 169 ARG A O 1
ATOM 1279 N N . GLY A 1 170 ? -9.147 12.940 5.470 1.00 97.69 170 GLY A N 1
ATOM 1280 C CA . GLY A 1 170 ? -10.062 12.148 4.647 1.00 97.69 170 GLY A CA 1
ATOM 1281 C C . GLY A 1 170 ? -9.533 10.755 4.305 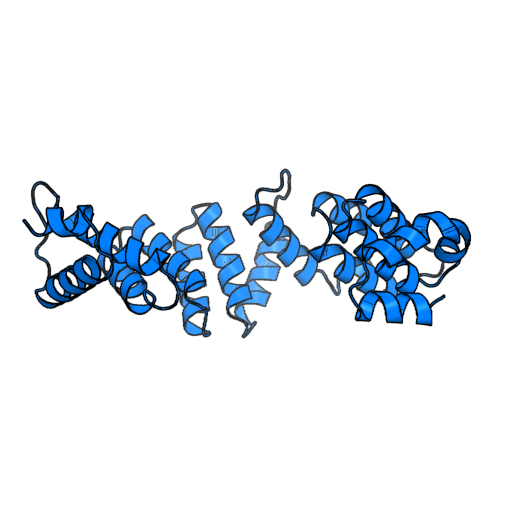1.00 97.69 170 GLY A C 1
ATOM 1282 O O . GLY A 1 170 ? -9.851 10.226 3.244 1.00 97.69 170 GLY A O 1
ATOM 1283 N N . GLY A 1 171 ? -8.706 10.168 5.176 1.00 97.75 171 GLY A N 1
ATOM 1284 C CA . GLY A 1 171 ? -8.331 8.757 5.083 1.00 97.75 171 GLY A CA 1
ATOM 1285 C C . GLY A 1 171 ? -9.558 7.843 5.088 1.00 97.75 171 GLY A C 1
ATOM 1286 O O . GLY A 1 171 ? -10.589 8.182 5.662 1.00 97.75 171 GLY A O 1
ATOM 1287 N N . ASP A 1 172 ? -9.441 6.693 4.432 1.00 97.88 172 ASP A N 1
ATOM 1288 C CA . ASP A 1 172 ? -10.544 5.753 4.248 1.00 97.88 172 ASP A CA 1
ATOM 1289 C C . ASP A 1 172 ? -10.773 4.830 5.466 1.00 97.88 172 ASP A C 1
ATOM 1291 O O . ASP A 1 172 ? -10.120 4.926 6.512 1.00 97.88 172 ASP A O 1
ATOM 1295 N N . ALA A 1 173 ? -11.698 3.879 5.313 1.00 97.69 173 ALA A N 1
ATOM 1296 C CA . ALA A 1 173 ? -12.021 2.909 6.354 1.00 97.69 173 ALA A CA 1
ATOM 1297 C C . ALA A 1 173 ? -10.843 2.000 6.740 1.00 97.69 173 ALA A C 1
ATOM 1299 O O . ALA A 1 173 ? -10.807 1.516 7.872 1.00 97.69 173 ALA A O 1
ATOM 1300 N N . MET A 1 174 ? -9.869 1.786 5.846 1.00 98.00 174 MET A N 1
ATOM 1301 C CA . MET A 1 174 ? -8.657 1.020 6.142 1.00 98.00 174 MET A CA 1
ATOM 1302 C C . MET A 1 174 ? -7.689 1.826 7.013 1.00 98.00 174 MET A C 1
ATOM 1304 O O . MET A 1 174 ? -7.092 1.290 7.950 1.00 98.00 174 MET A O 1
ATOM 1308 N N . VAL A 1 175 ? -7.569 3.132 6.765 1.00 98.50 175 VAL A N 1
ATOM 1309 C CA . VAL A 1 175 ? -6.833 4.044 7.653 1.00 98.50 175 VAL A CA 1
ATOM 1310 C C . VAL A 1 175 ? -7.479 4.075 9.043 1.00 98.50 175 VAL A C 1
ATOM 1312 O O . VAL A 1 175 ? -6.775 3.955 10.049 1.00 98.50 175 VAL A O 1
ATOM 1315 N N . ALA A 1 176 ? -8.809 4.175 9.110 1.00 98.44 176 ALA A N 1
ATOM 1316 C CA . ALA A 1 176 ? -9.549 4.134 10.371 1.00 98.44 176 ALA A CA 1
ATOM 1317 C C . ALA A 1 176 ? -9.407 2.787 11.101 1.00 98.44 176 ALA A C 1
ATOM 1319 O O . ALA A 1 176 ? -9.275 2.760 12.323 1.00 98.44 176 ALA A O 1
ATOM 1320 N N . HIS A 1 177 ? -9.346 1.676 10.365 1.00 98.31 177 HIS A N 1
ATOM 1321 C CA . HIS A 1 177 ? -9.076 0.357 10.933 1.00 98.31 177 HIS A CA 1
ATOM 1322 C C . HIS A 1 177 ? -7.705 0.307 11.624 1.00 98.31 177 HIS A C 1
ATOM 1324 O O . HIS A 1 177 ? -7.589 -0.128 12.772 1.00 98.31 177 HIS A O 1
ATOM 1330 N N . GLY A 1 178 ? -6.666 0.838 10.969 1.00 98.25 178 GLY A N 1
ATOM 1331 C CA . GLY A 1 178 ? -5.337 0.982 11.569 1.00 98.25 178 GLY A CA 1
ATOM 1332 C C . GLY A 1 178 ? -5.340 1.857 12.829 1.00 98.25 178 GLY A C 1
ATOM 1333 O O . GLY A 1 178 ? -4.691 1.512 13.824 1.00 98.25 178 GLY A O 1
ATOM 1334 N N . LEU A 1 179 ? -6.123 2.944 12.832 1.00 98.75 179 LEU A N 1
ATOM 1335 C CA . LEU A 1 179 ? -6.332 3.784 14.014 1.00 98.75 179 LEU A CA 1
ATOM 1336 C C . LEU A 1 179 ? -6.971 2.994 15.166 1.00 98.75 179 LEU A C 1
ATOM 1338 O O . LEU A 1 179 ? -6.433 3.005 16.272 1.00 98.75 179 LEU A O 1
ATOM 1342 N N . ALA A 1 180 ? -8.072 2.281 14.909 1.00 98.56 180 ALA A N 1
ATOM 1343 C CA . ALA A 1 180 ? -8.781 1.487 15.913 1.00 98.56 180 ALA A CA 1
ATOM 1344 C C . ALA A 1 180 ? -7.879 0.402 16.524 1.00 98.56 180 ALA A C 1
ATOM 1346 O O . ALA A 1 180 ? -7.781 0.286 17.745 1.00 98.56 180 ALA A O 1
ATOM 1347 N N . HIS A 1 181 ? -7.122 -0.330 15.700 1.00 98.38 181 HIS A N 1
ATOM 1348 C CA . HIS A 1 181 ? -6.148 -1.306 16.197 1.00 98.38 181 HIS A CA 1
ATOM 1349 C C . HIS A 1 181 ? -5.031 -0.668 17.029 1.00 98.38 181 HIS A C 1
ATOM 1351 O O . HIS A 1 181 ? -4.589 -1.248 18.023 1.00 98.38 181 HIS A O 1
ATOM 1357 N N . THR A 1 182 ? -4.575 0.527 16.650 1.00 98.69 182 THR A N 1
ATOM 1358 C CA . THR A 1 182 ? -3.571 1.262 17.430 1.00 98.69 182 THR A CA 1
ATOM 1359 C C . THR A 1 182 ? -4.127 1.655 18.796 1.00 98.69 182 THR A C 1
ATOM 1361 O O . THR A 1 182 ? -3.469 1.394 19.802 1.00 98.69 182 THR A O 1
ATOM 1364 N N . LEU A 1 183 ? -5.352 2.194 18.841 1.00 98.50 183 LEU A N 1
ATOM 1365 C CA . LEU A 1 183 ? -6.075 2.543 20.069 1.00 98.50 183 LEU A CA 1
ATOM 1366 C C . LEU A 1 183 ? -6.254 1.326 20.993 1.00 98.50 183 LEU A C 1
ATOM 1368 O O . LEU A 1 183 ? -5.983 1.418 22.191 1.00 98.50 183 LEU A O 1
ATOM 1372 N N . LEU A 1 184 ? -6.596 0.156 20.442 1.00 97.06 184 LEU A N 1
ATOM 1373 C CA . LEU A 1 184 ? -6.679 -1.077 21.229 1.00 97.06 184 LEU A CA 1
ATOM 1374 C C . LEU A 1 184 ? -5.348 -1.481 21.852 1.00 97.06 184 LEU A C 1
ATOM 1376 O O . LEU A 1 184 ? -5.311 -1.825 23.034 1.00 97.06 184 LEU A O 1
ATOM 1380 N N . ARG A 1 185 ? -4.252 -1.437 21.084 1.00 97.25 185 ARG A N 1
ATOM 1381 C CA . ARG A 1 185 ? -2.929 -1.843 21.584 1.00 97.25 185 ARG A CA 1
ATOM 1382 C C . ARG A 1 185 ? -2.419 -0.951 22.716 1.00 97.25 185 ARG A C 1
ATOM 1384 O O . ARG A 1 185 ? -1.633 -1.428 23.528 1.00 97.25 185 ARG A O 1
ATOM 1391 N N . ILE A 1 186 ? -2.864 0.302 22.784 1.00 97.12 186 ILE A N 1
ATOM 1392 C CA . ILE A 1 186 ? -2.531 1.232 23.876 1.00 97.12 186 ILE A CA 1
ATOM 1393 C C . ILE A 1 186 ? -3.571 1.244 25.008 1.00 97.12 186 ILE A C 1
ATOM 1395 O O . ILE A 1 186 ? -3.416 1.996 25.965 1.00 97.12 186 ILE A O 1
ATOM 1399 N N . GLY A 1 187 ? -4.621 0.420 24.923 1.00 95.56 187 GLY A N 1
ATOM 1400 C CA . GLY A 1 187 ? -5.635 0.270 25.971 1.00 95.56 187 GLY A CA 1
ATOM 1401 C C . GLY A 1 187 ? -6.820 1.240 25.895 1.00 95.56 187 GLY A C 1
ATOM 1402 O O . GLY A 1 187 ? -7.695 1.176 26.756 1.00 95.56 187 GLY A O 1
ATOM 1403 N N . LEU A 1 188 ? -6.904 2.082 24.862 1.00 96.25 188 LEU A N 1
ATOM 1404 C CA . LEU A 1 188 ? -8.023 3.003 24.621 1.00 96.25 188 LEU A CA 1
ATOM 1405 C C . LEU A 1 188 ? -9.181 2.272 23.922 1.00 96.25 188 LEU A C 1
ATOM 1407 O O . LEU A 1 188 ? -9.474 2.482 22.745 1.00 96.25 188 LEU A O 1
ATOM 1411 N N . ARG A 1 189 ? -9.789 1.323 24.646 1.00 94.50 189 ARG A N 1
ATOM 1412 C CA . ARG A 1 189 ? -10.812 0.405 24.110 1.00 94.50 189 ARG A CA 1
ATOM 1413 C C . ARG A 1 189 ? -12.077 1.116 23.652 1.00 94.50 189 ARG A C 1
ATOM 1415 O O . ARG A 1 189 ? -12.586 0.792 22.584 1.00 94.50 189 ARG A O 1
ATOM 1422 N N . ARG A 1 190 ? -12.551 2.089 24.432 1.00 93.12 190 ARG A N 1
ATOM 1423 C CA . ARG A 1 190 ? -13.756 2.862 24.111 1.00 93.12 190 ARG A CA 1
ATOM 1424 C C . ARG A 1 190 ? -13.571 3.643 22.811 1.00 93.12 190 ARG A C 1
ATOM 1426 O O . ARG A 1 190 ? -14.411 3.596 21.925 1.00 93.12 190 ARG A O 1
ATOM 1433 N N . GLU A 1 191 ? -12.444 4.326 22.677 1.00 96.50 191 GLU A N 1
ATOM 1434 C CA . GLU A 1 191 ? -12.121 5.103 21.487 1.00 96.50 191 GLU A CA 1
ATOM 1435 C C . GLU A 1 191 ? -11.943 4.198 20.267 1.00 96.50 191 GLU A C 1
ATOM 1437 O O . GLU A 1 191 ? -12.368 4.551 19.169 1.00 96.50 191 GLU A O 1
ATOM 1442 N N . ALA A 1 192 ? -11.334 3.022 20.447 1.00 97.88 192 ALA A N 1
ATOM 1443 C CA . ALA A 1 192 ? -11.212 2.046 19.374 1.00 97.88 192 ALA A CA 1
ATOM 1444 C C . ALA A 1 192 ? -12.576 1.548 18.881 1.00 97.88 192 ALA A C 1
ATOM 1446 O O . ALA A 1 192 ? -12.785 1.458 17.673 1.00 97.88 192 ALA A O 1
ATOM 1447 N N . GLU A 1 193 ? -13.492 1.250 19.803 1.00 96.50 193 GLU A N 1
ATOM 1448 C CA . GLU A 1 193 ? -14.867 0.863 19.488 1.00 96.50 193 GLU A CA 1
ATOM 1449 C C . GLU A 1 193 ? -15.593 1.962 18.714 1.00 96.50 193 GLU A C 1
ATOM 1451 O O . GLU A 1 193 ? -16.198 1.677 17.682 1.00 96.50 193 GLU A O 1
ATOM 1456 N N . ASP A 1 194 ? -15.511 3.214 19.170 1.00 96.62 194 ASP A N 1
ATOM 1457 C CA . ASP A 1 194 ? -16.182 4.330 18.503 1.00 96.62 194 ASP A CA 1
ATOM 1458 C C . ASP A 1 194 ? -15.652 4.530 17.074 1.00 96.62 194 ASP A C 1
ATOM 1460 O O . ASP A 1 194 ? -16.441 4.720 16.143 1.00 96.62 194 ASP A O 1
ATOM 1464 N N . VAL A 1 195 ? -14.334 4.412 16.865 1.00 97.88 195 VAL A N 1
ATOM 1465 C CA . VAL A 1 195 ? -13.734 4.462 15.520 1.00 97.88 195 VAL A CA 1
ATOM 1466 C C . VAL A 1 195 ? -14.199 3.281 14.663 1.00 97.88 195 VAL A C 1
ATOM 1468 O O . VAL A 1 195 ? -14.605 3.489 13.518 1.00 97.88 195 VAL A O 1
ATOM 1471 N N . ALA A 1 196 ? -14.172 2.059 15.199 1.00 97.25 196 ALA A N 1
ATOM 1472 C CA . ALA A 1 196 ? -14.602 0.862 14.481 1.00 97.25 196 ALA A CA 1
ATOM 1473 C C . ALA A 1 196 ? -16.082 0.960 14.070 1.00 97.25 196 ALA A C 1
ATOM 1475 O O . ALA A 1 196 ? -16.424 0.738 12.910 1.00 97.25 196 ALA A O 1
ATOM 1476 N N . TYR A 1 197 ? -16.956 1.398 14.978 1.00 96.56 197 TYR A N 1
ATOM 1477 C CA . TYR A 1 197 ? -18.373 1.596 14.692 1.00 96.56 197 TYR A CA 1
ATOM 1478 C C . TYR A 1 197 ? -18.612 2.678 13.629 1.00 96.56 197 TYR A C 1
ATOM 1480 O O . TYR A 1 197 ? -19.423 2.486 12.717 1.00 96.56 197 TYR A O 1
ATOM 1488 N N . ALA A 1 198 ? -17.904 3.809 13.712 1.00 96.56 198 ALA A N 1
ATOM 1489 C CA . ALA A 1 198 ? -18.051 4.908 12.758 1.00 96.56 198 ALA A CA 1
ATOM 1490 C C . ALA A 1 198 ? -17.675 4.497 11.322 1.00 96.56 198 ALA A C 1
ATOM 1492 O O . ALA A 1 198 ? -18.274 4.986 10.368 1.00 96.56 198 ALA A O 1
ATOM 1493 N N . TRP A 1 199 ? -16.734 3.560 11.171 1.00 97.31 199 TRP A N 1
ATOM 1494 C CA . TRP A 1 199 ? -16.212 3.101 9.879 1.00 97.31 199 TRP A CA 1
ATOM 1495 C C . TRP A 1 199 ? -16.605 1.658 9.527 1.00 97.31 199 TRP A C 1
ATOM 1497 O O . TRP A 1 199 ? -15.930 1.012 8.722 1.00 97.31 199 TRP A O 1
ATOM 1507 N N . ARG A 1 200 ? -17.689 1.145 10.123 1.00 96.12 200 ARG A N 1
ATOM 1508 C CA . ARG A 1 200 ? -18.140 -0.250 9.970 1.00 96.12 200 ARG A CA 1
ATOM 1509 C C . ARG A 1 200 ? -18.723 -0.574 8.593 1.00 96.12 200 ARG A C 1
ATOM 1511 O O . ARG A 1 200 ? -18.548 -1.681 8.104 1.00 96.12 200 ARG A O 1
ATOM 1518 N N . GLU A 1 201 ? -19.417 0.379 7.970 1.00 93.75 201 GLU A N 1
ATOM 1519 C CA . GLU A 1 201 ? -20.131 0.143 6.706 1.00 93.75 201 GLU A CA 1
ATOM 1520 C C . GLU A 1 201 ? -19.182 0.007 5.506 1.00 93.75 201 GLU A C 1
ATOM 1522 O O . GLU A 1 201 ? -19.336 -0.950 4.748 1.00 93.75 201 GLU A O 1
ATOM 1527 N N . PRO A 1 202 ? -18.162 0.874 5.326 1.00 94.62 202 PRO A N 1
ATOM 1528 C CA . PRO A 1 202 ? -17.283 0.766 4.163 1.00 94.62 202 PRO A CA 1
ATOM 1529 C C . PRO A 1 202 ? -16.241 -0.358 4.283 1.00 94.62 202 PRO A C 1
ATOM 1531 O O . PRO A 1 202 ? -15.583 -0.681 3.297 1.00 94.62 202 PRO A O 1
ATOM 1534 N N . LEU A 1 203 ? -16.055 -0.942 5.476 1.00 94.12 203 LEU A N 1
ATOM 1535 C CA . LEU A 1 203 ? -15.107 -2.030 5.713 1.00 94.12 203 LEU A CA 1
ATOM 1536 C C . LEU A 1 203 ? -15.634 -3.010 6.767 1.00 94.12 203 LEU A C 1
ATOM 1538 O O . LEU A 1 203 ? -15.617 -2.719 7.962 1.00 94.12 203 LEU A O 1
ATOM 1542 N N . VAL A 1 204 ? -15.976 -4.225 6.332 1.00 93.56 204 VAL A N 1
ATOM 1543 C CA . VAL A 1 204 ? -16.482 -5.302 7.204 1.00 93.56 204 VAL A CA 1
ATOM 1544 C C . VAL A 1 204 ? -15.570 -5.604 8.400 1.00 93.56 204 VAL A C 1
ATOM 1546 O O . VAL A 1 204 ? -16.060 -5.867 9.493 1.00 93.56 204 VAL A O 1
ATOM 1549 N N . ASN A 1 205 ? -14.247 -5.478 8.248 1.00 94.12 205 ASN A N 1
ATOM 1550 C CA . ASN A 1 205 ? -13.305 -5.708 9.349 1.00 94.12 205 ASN A CA 1
ATOM 1551 C C . ASN A 1 205 ? -13.519 -4.745 10.526 1.00 94.12 205 ASN A C 1
ATOM 1553 O O . ASN A 1 205 ? -13.233 -5.113 11.659 1.00 94.12 205 ASN A O 1
ATOM 1557 N N . ASN A 1 206 ? -14.030 -3.534 10.288 1.00 96.56 206 ASN A N 1
ATOM 1558 C CA . ASN A 1 206 ? -14.370 -2.605 11.365 1.00 96.56 206 ASN A CA 1
ATOM 1559 C C . ASN A 1 206 ? -15.665 -3.004 12.080 1.00 96.56 206 ASN A C 1
ATOM 1561 O O . ASN A 1 206 ? -15.760 -2.842 13.292 1.00 96.56 206 ASN A O 1
ATOM 1565 N N . ALA A 1 207 ? -16.636 -3.571 11.362 1.00 93.81 207 ALA A N 1
ATOM 1566 C CA . ALA A 1 207 ? -17.831 -4.135 11.980 1.00 93.81 207 ALA A CA 1
ATOM 1567 C C . ALA A 1 207 ? -17.487 -5.322 12.893 1.00 93.81 207 ALA A C 1
ATOM 1569 O O . ALA A 1 207 ? -17.938 -5.369 14.035 1.00 93.81 207 ALA A O 1
ATOM 1570 N N . LEU A 1 208 ? -16.639 -6.234 12.406 1.00 94.06 208 LEU A N 1
ATOM 1571 C CA . LEU A 1 208 ? -16.135 -7.357 13.197 1.00 94.06 208 LEU A CA 1
ATOM 1572 C C . LEU A 1 208 ? -15.345 -6.859 14.407 1.00 94.06 208 LEU A C 1
ATOM 1574 O O . LEU A 1 208 ? -15.638 -7.259 15.525 1.00 94.06 208 LEU A O 1
ATOM 1578 N N . LEU A 1 209 ? -14.423 -5.910 14.207 1.00 95.25 209 LEU A N 1
ATOM 1579 C CA . LEU A 1 209 ? -13.647 -5.321 15.296 1.00 95.25 209 LEU A CA 1
ATOM 1580 C C . LEU A 1 209 ? -14.538 -4.683 16.371 1.00 95.25 209 LEU A C 1
ATOM 1582 O O . LEU A 1 209 ? -14.260 -4.828 17.556 1.00 95.25 209 LEU A O 1
ATOM 1586 N N . PHE A 1 210 ? -15.605 -3.985 15.975 1.00 95.81 210 PHE A N 1
ATOM 1587 C CA . PHE A 1 210 ? -16.570 -3.410 16.910 1.00 95.81 210 PHE A CA 1
ATOM 1588 C C . PHE A 1 210 ? -17.239 -4.488 17.779 1.00 95.81 210 PHE A C 1
ATOM 1590 O O . PHE A 1 210 ? -17.272 -4.341 19.002 1.00 95.81 210 PHE A O 1
ATOM 1597 N N . ILE A 1 211 ? -17.713 -5.581 17.165 1.00 93.50 211 ILE A N 1
ATOM 1598 C CA . ILE A 1 211 ? -18.316 -6.711 17.889 1.00 93.50 211 ILE A CA 1
ATOM 1599 C C . ILE A 1 211 ? -17.284 -7.335 18.839 1.00 93.50 211 ILE A C 1
ATOM 1601 O O . ILE A 1 211 ? -17.535 -7.435 20.038 1.00 93.50 211 ILE A O 1
ATOM 1605 N N . ASP A 1 212 ? -16.095 -7.646 18.328 1.00 93.75 212 ASP A N 1
ATOM 1606 C CA . ASP A 1 212 ? -14.966 -8.224 19.062 1.00 93.75 212 ASP A CA 1
ATOM 1607 C C . ASP A 1 212 ? -14.579 -7.433 20.321 1.00 93.75 212 ASP A C 1
ATOM 1609 O O . ASP A 1 212 ? -14.169 -8.003 21.336 1.00 93.75 212 ASP A O 1
ATOM 1613 N N . ILE A 1 213 ? -14.601 -6.098 20.248 1.00 94.38 213 ILE A N 1
ATOM 1614 C CA . ILE A 1 213 ? -14.235 -5.244 21.383 1.00 94.38 213 ILE A CA 1
ATOM 1615 C C . ILE A 1 213 ? -15.284 -5.371 22.485 1.00 94.38 213 ILE A C 1
ATOM 1617 O O . ILE A 1 213 ? -14.917 -5.593 23.641 1.00 94.38 213 ILE A O 1
ATOM 1621 N N . LEU A 1 214 ? -16.566 -5.244 22.129 1.00 92.56 214 LEU A N 1
ATOM 1622 C CA . LEU A 1 214 ? -17.647 -5.256 23.108 1.00 92.56 214 LEU A CA 1
ATOM 1623 C C . LEU A 1 214 ? -17.890 -6.638 23.699 1.00 92.56 214 LEU A C 1
ATOM 1625 O O . LEU A 1 214 ? -18.083 -6.751 24.906 1.00 92.56 214 LEU A O 1
ATOM 1629 N N . GLU A 1 215 ? -17.811 -7.683 22.879 1.00 91.88 215 GLU A N 1
ATOM 1630 C CA . GLU A 1 215 ? -17.908 -9.069 23.331 1.00 91.88 215 GLU A CA 1
ATOM 1631 C C . GLU A 1 215 ? -16.865 -9.355 24.419 1.00 91.88 215 GLU A C 1
ATOM 1633 O O . GLU A 1 215 ? -17.188 -9.867 25.491 1.00 91.88 215 GLU A O 1
ATOM 1638 N N . ARG A 1 216 ? -15.610 -8.941 24.193 1.00 91.06 216 ARG A N 1
ATOM 1639 C CA . ARG A 1 216 ? -14.524 -9.113 25.168 1.00 91.06 216 ARG A CA 1
ATOM 1640 C C . ARG A 1 216 ? -14.721 -8.318 26.450 1.00 91.06 216 ARG A C 1
ATOM 1642 O O . ARG A 1 216 ? -14.124 -8.695 27.452 1.00 91.06 216 ARG A O 1
ATOM 1649 N N . ASP A 1 217 ? -15.469 -7.217 26.430 1.00 90.50 217 ASP A N 1
ATOM 1650 C CA . ASP A 1 217 ? -15.803 -6.464 27.641 1.00 90.50 217 ASP A CA 1
ATOM 1651 C C . ASP A 1 217 ? -16.969 -7.117 28.400 1.00 90.50 217 ASP A C 1
ATOM 1653 O O . ASP A 1 217 ? -16.900 -7.241 29.624 1.00 90.50 217 ASP A O 1
ATOM 1657 N N . LEU A 1 218 ? -17.987 -7.593 27.679 1.00 90.38 218 LEU A N 1
ATOM 1658 C CA . LEU A 1 218 ? -19.173 -8.259 28.226 1.00 90.38 218 LEU A CA 1
ATOM 1659 C C . LEU A 1 218 ? -18.869 -9.627 28.843 1.00 90.38 218 LEU A C 1
ATOM 1661 O O . LEU A 1 218 ? -19.429 -9.978 29.874 1.00 90.38 218 LEU A O 1
ATOM 1665 N N . THR A 1 219 ? -17.942 -10.380 28.255 1.00 91.81 219 THR A N 1
ATOM 1666 C CA . THR A 1 219 ? -17.595 -11.743 28.696 1.00 91.81 219 THR A CA 1
ATOM 1667 C C . THR A 1 219 ?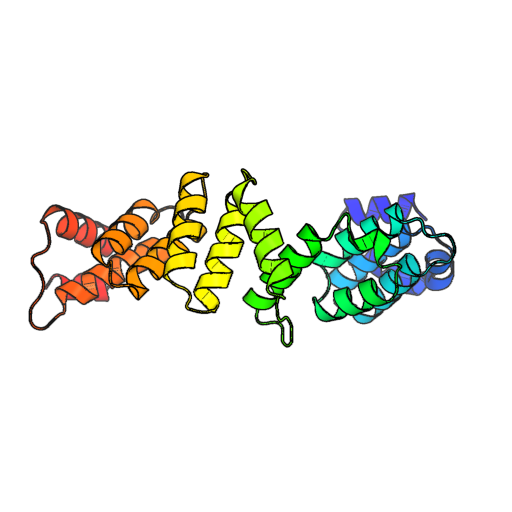 -16.551 -11.786 29.820 1.00 91.81 219 THR A C 1
ATOM 1669 O O . THR A 1 219 ? -16.079 -12.857 30.211 1.00 91.81 219 THR A O 1
ATOM 1672 N N . ARG A 1 220 ? -16.163 -10.634 30.383 1.00 89.81 220 ARG A N 1
ATOM 1673 C CA . ARG A 1 220 ? -15.228 -10.578 31.521 1.00 89.81 220 ARG A CA 1
ATOM 1674 C C . ARG A 1 220 ? -15.908 -11.111 32.778 1.00 89.81 220 ARG A C 1
ATOM 1676 O O . ARG A 1 220 ? -17.090 -10.891 32.991 1.00 89.81 220 ARG A O 1
ATOM 1683 N N . ALA A 1 221 ? -15.125 -11.703 33.683 1.00 91.25 221 ALA A N 1
ATOM 1684 C CA . ALA A 1 221 ? -15.629 -12.153 34.987 1.00 91.25 221 ALA A CA 1
ATOM 1685 C C . ALA A 1 221 ? -16.316 -11.029 35.790 1.00 91.25 221 ALA A C 1
ATOM 1687 O O . ALA A 1 221 ? -17.254 -11.279 36.539 1.00 91.25 221 ALA A O 1
ATOM 1688 N N . VAL A 1 222 ? -15.838 -9.792 35.621 1.00 90.69 222 VAL A N 1
ATOM 1689 C CA . VAL A 1 222 ? -16.494 -8.572 36.099 1.00 90.69 222 VAL A CA 1
ATOM 1690 C C . VAL A 1 222 ? -16.574 -7.606 34.914 1.00 90.69 222 VAL A C 1
ATOM 1692 O O . VAL A 1 222 ? -15.578 -6.934 34.619 1.00 90.69 222 VAL A O 1
ATOM 1695 N N . PRO A 1 223 ? -17.706 -7.572 34.190 1.00 87.06 223 PRO A N 1
ATOM 1696 C CA . PRO A 1 223 ? -17.885 -6.669 33.062 1.00 87.06 223 PRO A CA 1
ATOM 1697 C C . PRO A 1 223 ? -17.843 -5.204 33.519 1.00 87.06 223 PRO A C 1
ATOM 1699 O O . PRO A 1 223 ? -18.355 -4.878 34.596 1.00 87.06 223 PRO A O 1
ATOM 1702 N N . PRO A 1 224 ? -17.241 -4.294 32.734 1.00 88.44 224 PRO A N 1
ATOM 1703 C CA . PRO A 1 224 ? -17.365 -2.870 32.999 1.00 88.44 224 PRO A CA 1
ATOM 1704 C C . PRO A 1 224 ? -18.821 -2.428 32.803 1.00 88.44 224 PRO A C 1
ATOM 1706 O O . PRO A 1 224 ? -19.573 -3.039 32.047 1.00 88.44 224 PRO A O 1
ATOM 1709 N N . ALA A 1 225 ? -19.218 -1.326 33.438 1.00 9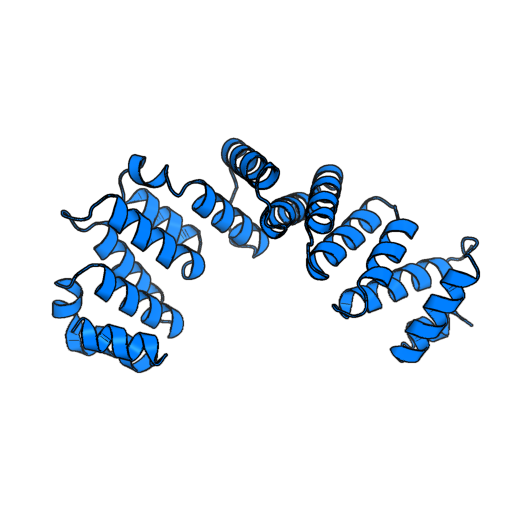0.62 225 ALA A N 1
ATOM 1710 C CA . ALA A 1 225 ? -20.490 -0.694 33.110 1.00 90.62 225 ALA A CA 1
ATOM 1711 C C . ALA A 1 225 ? -20.448 -0.197 31.654 1.00 90.62 225 ALA A C 1
ATOM 1713 O O . ALA A 1 225 ? -19.589 0.613 31.298 1.00 90.62 225 ALA A O 1
ATOM 1714 N N . ILE A 1 226 ? -21.365 -0.691 30.821 1.00 89.69 226 ILE A N 1
ATOM 1715 C CA . ILE A 1 226 ? -21.499 -0.298 29.415 1.00 89.69 226 ILE A CA 1
ATOM 1716 C C . ILE A 1 226 ? -22.737 0.582 29.272 1.00 89.69 226 ILE A C 1
ATOM 1718 O O . ILE A 1 226 ? -23.805 0.265 29.796 1.00 89.69 226 ILE A O 1
ATOM 1722 N N . GLU A 1 227 ? -22.602 1.702 28.564 1.00 92.56 227 GLU A N 1
ATOM 1723 C CA . GLU A 1 227 ? -23.727 2.594 28.318 1.00 92.56 227 GLU A CA 1
ATOM 1724 C C . GLU A 1 227 ? -24.835 1.903 27.500 1.00 92.56 227 GLU A C 1
ATOM 1726 O O . GLU A 1 227 ? -24.527 1.212 26.524 1.00 92.56 227 GLU A O 1
ATOM 1731 N N . PRO A 1 228 ? -26.127 2.143 27.809 1.00 92.31 228 PRO A N 1
ATOM 1732 C CA . PRO A 1 228 ? -27.244 1.501 27.108 1.00 92.31 228 PRO A CA 1
ATOM 1733 C C . PRO A 1 228 ? -27.194 1.661 25.586 1.00 92.31 228 PRO A C 1
ATOM 1735 O O . PRO A 1 228 ? -27.498 0.734 24.844 1.00 92.31 228 PRO A O 1
ATOM 1738 N N . GLU A 1 229 ? -26.749 2.823 25.113 1.00 92.00 229 GLU A N 1
ATOM 1739 C CA . GLU A 1 229 ? -26.622 3.106 23.685 1.00 92.00 229 GLU A CA 1
ATOM 1740 C C . GLU A 1 229 ? -25.553 2.240 22.997 1.00 92.00 229 GLU A C 1
ATOM 1742 O O . GLU A 1 229 ? -25.716 1.851 21.843 1.00 92.00 229 GLU A O 1
ATOM 1747 N N . ARG A 1 230 ? -24.468 1.883 23.694 1.00 93.19 230 ARG A N 1
ATOM 1748 C CA . ARG A 1 230 ? -23.453 0.957 23.162 1.00 93.19 230 ARG A CA 1
ATOM 1749 C C . ARG A 1 230 ? -23.993 -0.465 23.092 1.00 93.19 230 ARG A C 1
ATOM 1751 O O . ARG A 1 230 ? -23.823 -1.118 22.068 1.00 93.19 230 ARG A O 1
ATOM 1758 N N . LEU A 1 231 ? -24.717 -0.906 24.124 1.00 92.69 231 LEU A N 1
ATOM 1759 C CA . LEU A 1 231 ? -25.399 -2.206 24.113 1.00 92.69 231 LEU A CA 1
ATOM 1760 C C . LEU A 1 231 ? -26.431 -2.295 22.982 1.00 92.69 231 LEU A C 1
ATOM 1762 O O . LEU A 1 231 ? -26.506 -3.315 22.302 1.00 92.69 231 LEU A O 1
ATOM 1766 N N . ARG A 1 232 ? -27.179 -1.213 22.730 1.00 93.50 232 ARG A N 1
ATOM 1767 C CA . ARG A 1 232 ? -28.123 -1.127 21.606 1.00 93.50 232 ARG A CA 1
ATOM 1768 C C . ARG A 1 232 ? -27.407 -1.276 20.261 1.00 93.50 232 ARG A C 1
ATOM 1770 O O . ARG A 1 232 ? -27.785 -2.140 19.474 1.00 93.50 232 ARG A O 1
ATOM 1777 N N . ARG A 1 233 ? -26.346 -0.490 20.024 1.00 93.56 233 ARG A N 1
ATOM 1778 C CA . ARG A 1 233 ? -25.514 -0.579 18.806 1.00 93.56 233 ARG A CA 1
ATOM 1779 C C . ARG A 1 233 ? -24.947 -1.986 18.599 1.00 93.56 233 ARG A C 1
ATOM 1781 O O . ARG A 1 233 ? -24.912 -2.478 17.475 1.00 93.56 233 ARG A O 1
ATOM 1788 N N . TYR A 1 234 ? -24.521 -2.633 19.680 1.00 91.44 234 TYR A N 1
ATOM 1789 C CA . TYR A 1 234 ? -24.016 -4.000 19.653 1.00 91.44 234 TYR A CA 1
ATOM 1790 C C . TYR A 1 234 ? -25.084 -5.017 19.277 1.00 91.44 234 TYR A C 1
ATOM 1792 O O . TYR A 1 234 ? -24.876 -5.787 18.348 1.00 91.44 234 TYR A O 1
ATOM 1800 N N . ALA A 1 235 ? -26.244 -4.980 19.935 1.00 89.88 235 ALA A N 1
ATOM 1801 C CA . ALA A 1 235 ? -27.354 -5.873 19.625 1.00 89.88 235 ALA A CA 1
ATOM 1802 C C . ALA A 1 235 ? -27.794 -5.747 18.156 1.00 89.88 235 ALA A C 1
ATOM 1804 O O . ALA A 1 235 ? -27.988 -6.756 17.478 1.00 89.88 235 ALA A O 1
ATOM 1805 N N . GLU A 1 236 ? -27.875 -4.517 17.641 1.00 90.44 236 GLU A N 1
ATOM 1806 C CA . GLU A 1 236 ? -28.195 -4.251 16.235 1.00 90.44 236 GLU A CA 1
ATOM 1807 C C . GLU A 1 236 ? -27.144 -4.824 15.284 1.00 90.44 236 GLU A C 1
ATOM 1809 O O . GLU A 1 236 ? -27.494 -5.484 14.304 1.00 90.44 236 GLU A O 1
ATOM 1814 N N . MET A 1 237 ? -25.859 -4.620 15.580 1.00 87.25 237 MET A N 1
ATOM 1815 C CA . MET A 1 237 ? -24.779 -5.119 14.732 1.00 87.25 237 MET A CA 1
ATOM 1816 C C . MET A 1 237 ? -24.675 -6.649 14.767 1.00 87.25 237 MET A C 1
ATOM 1818 O O . MET A 1 237 ? -24.500 -7.278 13.723 1.00 87.25 237 MET A O 1
ATOM 1822 N N . THR A 1 238 ? -24.819 -7.261 15.942 1.00 85.81 238 THR A N 1
ATOM 1823 C CA . THR A 1 238 ? -24.843 -8.717 16.127 1.00 85.81 238 THR A CA 1
ATOM 1824 C C . THR A 1 238 ? -25.981 -9.350 15.330 1.00 85.81 238 THR A C 1
ATOM 1826 O O . THR A 1 238 ? -25.758 -10.318 14.603 1.00 85.81 238 THR A O 1
ATOM 1829 N N . ALA A 1 239 ? -27.184 -8.770 15.397 1.00 84.38 239 ALA A N 1
ATOM 1830 C CA . ALA A 1 239 ? -28.326 -9.234 14.617 1.00 84.38 239 ALA A CA 1
ATOM 1831 C C . ALA A 1 239 ? -28.088 -9.077 13.105 1.00 84.38 239 ALA A C 1
ATOM 1833 O O . ALA A 1 239 ? -28.348 -10.007 12.342 1.00 84.38 239 ALA A O 1
ATOM 1834 N N . ALA A 1 240 ? -27.545 -7.935 12.670 1.00 81.75 240 ALA A N 1
ATOM 1835 C CA . ALA A 1 240 ? -27.266 -7.661 11.259 1.00 81.75 240 ALA A CA 1
ATOM 1836 C C . ALA A 1 240 ? -26.166 -8.560 10.662 1.00 81.75 240 ALA A C 1
ATOM 1838 O O . ALA A 1 240 ? -26.189 -8.843 9.466 1.00 81.75 240 ALA A O 1
ATOM 1839 N N . THR A 1 241 ? -25.206 -9.007 11.477 1.00 77.06 241 THR A N 1
ATOM 1840 C CA . THR A 1 241 ? -24.089 -9.876 11.052 1.00 77.06 241 THR A CA 1
ATOM 1841 C C . THR A 1 241 ? -24.340 -11.361 11.280 1.00 77.06 241 THR A C 1
ATOM 1843 O O . THR A 1 241 ? -23.506 -12.172 10.882 1.00 77.06 241 THR A O 1
ATOM 1846 N N . ALA A 1 242 ? -25.463 -11.724 11.909 1.00 78.06 242 ALA A N 1
ATOM 1847 C CA . ALA A 1 242 ? -25.737 -13.080 12.383 1.00 78.06 242 ALA A CA 1
ATOM 1848 C C . ALA A 1 242 ? -24.572 -13.671 13.210 1.00 78.06 242 ALA A C 1
ATOM 1850 O O . ALA A 1 242 ? -24.263 -14.860 13.108 1.00 78.06 242 ALA A O 1
ATOM 1851 N N . SER A 1 243 ? -23.909 -12.837 14.021 1.00 67.69 243 SER A N 1
ATOM 1852 C CA . SER A 1 243 ? -22.773 -13.265 14.842 1.00 67.69 243 SER A CA 1
ATOM 1853 C C . SER A 1 243 ? -23.246 -14.130 16.015 1.00 67.69 243 SER A C 1
ATOM 1855 O O . SER A 1 243 ? -23.921 -13.648 16.926 1.00 67.69 243 SER A O 1
ATOM 1857 N N . GLY A 1 244 ? -22.887 -15.419 16.000 1.00 68.12 244 GLY A N 1
ATOM 1858 C CA . GLY A 1 244 ? -23.191 -16.347 17.096 1.00 68.12 244 GLY A CA 1
ATOM 1859 C C . GLY A 1 244 ? -22.471 -15.979 18.396 1.00 68.12 244 GLY A C 1
ATOM 1860 O O . GLY A 1 244 ? -23.081 -15.998 19.462 1.00 68.12 244 GLY A O 1
ATOM 1861 N N . GLU A 1 245 ? -21.207 -15.566 18.287 1.00 68.06 245 GLU A N 1
ATOM 1862 C CA . GLU A 1 245 ? -20.384 -15.074 19.402 1.00 68.06 245 GLU A CA 1
ATOM 1863 C C . GLU A 1 245 ? -21.002 -13.805 20.007 1.00 68.06 245 GLU A C 1
ATOM 1865 O O . GLU A 1 245 ? -21.164 -13.692 21.223 1.00 68.06 245 GLU A O 1
ATOM 1870 N N . GLY A 1 246 ? -21.487 -12.899 19.150 1.00 56.97 246 GLY A N 1
ATOM 1871 C CA . GLY A 1 246 ? -22.152 -11.685 19.601 1.00 56.97 246 GLY A CA 1
ATOM 1872 C C . GLY A 1 246 ? -23.478 -11.936 20.324 1.00 56.97 246 GLY A C 1
ATOM 1873 O O . GLY A 1 246 ? -23.815 -11.234 21.277 1.00 56.97 246 GLY A O 1
ATOM 1874 N N . ALA A 1 247 ? -24.240 -12.944 19.891 1.00 67.75 247 ALA A N 1
ATOM 1875 C CA . ALA A 1 247 ? -25.494 -13.319 20.540 1.00 67.75 247 ALA A CA 1
ATOM 1876 C C . ALA A 1 247 ? -25.247 -13.954 21.916 1.00 67.75 247 ALA A C 1
ATOM 1878 O O . ALA A 1 247 ? -26.003 -13.701 22.853 1.00 67.75 247 ALA A O 1
ATOM 1879 N N . GLN A 1 248 ? -24.172 -14.736 22.053 1.00 69.00 248 GLN A N 1
ATOM 1880 C CA . GLN A 1 248 ? -23.785 -15.351 23.319 1.00 69.00 248 GLN A CA 1
ATOM 1881 C C . GLN A 1 248 ? -23.393 -14.310 24.374 1.00 69.00 248 GLN A C 1
ATOM 1883 O O . GLN A 1 248 ? -23.746 -14.474 25.535 1.00 69.00 248 GLN A O 1
ATOM 1888 N N . ALA A 1 249 ? -22.707 -13.231 23.990 1.00 67.56 249 ALA A N 1
ATOM 1889 C CA . ALA A 1 249 ? -22.305 -12.184 24.932 1.00 67.56 249 ALA A CA 1
ATOM 1890 C C . ALA A 1 249 ? -23.467 -11.318 25.460 1.00 67.56 249 ALA A C 1
ATOM 1892 O O . ALA A 1 249 ? -23.272 -10.552 26.403 1.00 67.56 249 ALA A O 1
ATOM 1893 N N . LEU A 1 250 ? -24.659 -11.414 24.859 1.00 63.41 250 LEU A N 1
ATOM 1894 C CA . LEU A 1 250 ? -25.876 -10.735 25.324 1.00 63.41 250 LEU A CA 1
ATOM 1895 C C . LEU A 1 250 ? -26.697 -11.560 26.328 1.00 63.41 250 LEU A C 1
ATOM 1897 O O . LEU A 1 250 ? -27.633 -11.009 26.909 1.00 63.41 250 LEU A O 1
ATOM 1901 N N . ALA A 1 251 ? -26.403 -12.856 26.467 1.00 66.12 251 ALA A N 1
ATOM 1902 C CA . ALA A 1 251 ? -27.148 -13.804 27.298 1.00 66.12 251 ALA A CA 1
ATOM 1903 C C . ALA A 1 251 ? -26.620 -13.846 28.739 1.00 66.12 251 ALA A C 1
ATOM 1905 O O . ALA A 1 251 ? -27.469 -13.949 29.654 1.00 66.12 251 ALA A O 1
#

Organism: NCBI:txid2038277

Sequence (251 aa):
MRDEVRALAKAGRWSDLAGLADRRRPEIEAAEAEVAWSIAEALVRTDRVPEAIALFSRGLAAPRASADERRAGLLRALPLLPMAEIDRLCAAIPGGDLASIRIDLIRARLSAVLHGEAGQAVAPADLAAFQAYAEAAPDPNQAALVARYAFKRSDLPEALSWFKRAVARGGDAMVAHGLAHTLLRIGLRREAEDVAYAWREPLVNNALLFIDILERDLTRAVPPAIEPERLRRYAEMTAATASGEGAQALA

Foldseek 3Di:
DVVVLVVCLVVVVLVVLLVCCVVPVVVLLVDALVSLQSNLQSCLVVVNNVSSLVSLLSNLLPPPDDLVSNVVSLLSCLVRDQLVSSVVSCVSHDVVSCPVCLLVNLLSLLVNVLVPPPPSDRDPVSLVVLVVVLVPDLQLVSLLSNLSSCVVVVVLVSNLVSLVVSVVSVHALVSLLSNLVSCVVVPVLVVSLVSLLVRCVVDVVSLVSNLVSVLVQLPDPDHDDDDPVSVVSLVVSCVVVVPPSSVVSVD

Secondary structure (DSSP, 8-state):
-HHHHHHHHHTT-HHHHHHHHHHSHHHHHHS-HHHHHHHHHHHHHTT-HHHHHHHHHHHHT-TT--HHHHHHHHHHHTTTS-HHHHHHHHHTS-HHHHGGGHHHHHHHHHHHHHHT-TT-PPPHHHHHHHHHHHHH-S-HHHHHHHHHHHHHTT-HHHHHHHHHHHHHTT--HHHHHHHHHHHHHTT-HHHHHHHHHHTTTT-HHHHHHHHHHHHHHHTSSSPPP--HHHHHHHHHHHHHHT-HHHHHTT-

pLDDT: mean 93.17, std 6.61, range [56.97, 98.81]

Radius of gyration: 24.27 Å; chains: 1; bounding box: 54×35×70 Å